Protein AF-A0A960MY11-F1 (afdb_monomer_lite)

Secondary structure (DSSP, 8-state):
-----PPPPPPPPPPPPP------------PPPPS--SHHHHHHHH----PPPPP----HHHHHHHHHHTTPPPPPPPPP--HHHHHHHHHHHH-GGGSTTSS--HHHHS-GGGTTS-SSSS---SSPEEPTTT--EE-TTEEEEEETTTEEEEEE--TTSS------------TTTTSTT--EESTT--EEE-TTSPEE-

Radius of gyration: 25.81 Å; chains: 1; bounding box: 57×69×58 Å

Sequence (201 aa):
MAARKSAPLSPAPPPRPWNGRTELPTAIAMTRLRPISCLTLLLCLAGGLSHPAHPAEAAPGEFRDQLKAIGVVPLDPKPEFPAAKIKLGQALFFDPVLGGNRDVSCATCHHPLTATADGRSRAVGTQAYVDAENRKRLPVGFTLVKVDDNEQALTGFNMSGAAHPFTPRNSPDIFNRGDSAWTTMFWDSRVHRTEDGRIAV

pLDDT: mean 71.4, std 19.65, range [35.94, 98.06]

Foldseek 3Di:
DDDDDDDDDDDDDDDDPDPPDDDDDPDDDDDDDDPPPDPVVVVVVVPPPPPPPPPPPPDPVVVVVVCVVVVNDDFDDDDDDPPVVVVVVVVQQQFLPPPPQRPDHQCCQQPVVCLGGNVDQFDQDPPFDQDPPPRDTHHPAWDFDDDPPPDTDTDGADDDPPGDPPPTHTGDHPPSCPTPVNFADDPVRQWGQDPVGDTHD

Structure (mmCIF, N/CA/C/O backbone):
data_AF-A0A960MY11-F1
#
_entry.id   AF-A0A960MY11-F1
#
loop_
_atom_site.group_PDB
_atom_site.id
_atom_site.type_symbol
_atom_site.label_atom_id
_atom_site.label_alt_id
_atom_site.label_comp_id
_atom_site.label_asym_id
_atom_site.label_entity_id
_atom_site.label_seq_id
_atom_site.pdbx_PDB_ins_code
_atom_site.Cartn_x
_atom_site.Cartn_y
_atom_site.Cartn_z
_atom_site.occupancy
_atom_site.B_iso_or_equiv
_atom_site.auth_seq_id
_atom_site.auth_comp_id
_atom_site.auth_asym_id
_atom_site.auth_atom_id
_atom_site.pdbx_PDB_model_num
ATOM 1 N N . MET A 1 1 ? 38.539 6.179 -27.002 1.00 38.91 1 MET A N 1
ATOM 2 C CA . MET A 1 1 ? 37.458 5.366 -26.398 1.00 38.91 1 MET A CA 1
ATOM 3 C C . MET A 1 1 ? 36.130 5.901 -26.908 1.00 38.91 1 MET A C 1
ATOM 5 O O . MET A 1 1 ? 35.800 7.038 -26.609 1.00 38.91 1 MET A O 1
ATOM 9 N N . ALA A 1 2 ? 35.427 5.148 -27.756 1.00 35.94 2 ALA A N 1
ATOM 10 C CA . ALA A 1 2 ? 34.143 5.569 -28.313 1.00 35.94 2 ALA A CA 1
ATOM 11 C C . ALA A 1 2 ? 33.004 5.141 -27.374 1.00 35.94 2 ALA A C 1
ATOM 13 O O . ALA A 1 2 ? 32.879 3.959 -27.053 1.00 35.94 2 ALA A O 1
ATOM 14 N N . ALA A 1 3 ? 32.194 6.100 -26.923 1.00 38.69 3 ALA A N 1
ATOM 15 C CA . ALA A 1 3 ? 31.017 5.846 -26.103 1.00 38.69 3 ALA A CA 1
ATOM 16 C C . ALA A 1 3 ? 29.967 5.075 -26.920 1.00 38.69 3 ALA A C 1
ATOM 18 O O . ALA A 1 3 ? 29.470 5.568 -27.935 1.00 38.69 3 ALA A O 1
ATOM 19 N N . ARG A 1 4 ? 29.625 3.856 -26.484 1.00 40.34 4 ARG A N 1
ATOM 20 C CA . ARG A 1 4 ? 28.493 3.105 -27.039 1.00 40.34 4 ARG A CA 1
ATOM 21 C C . ARG A 1 4 ? 27.205 3.826 -26.645 1.00 40.34 4 ARG A C 1
ATOM 23 O O . ARG A 1 4 ? 26.851 3.855 -25.473 1.00 40.34 4 ARG A O 1
ATOM 30 N N . LYS A 1 5 ? 26.512 4.407 -27.627 1.00 40.81 5 LYS A N 1
ATOM 31 C CA . LYS A 1 5 ? 25.137 4.892 -27.459 1.00 40.81 5 LYS A CA 1
ATOM 32 C C . LYS A 1 5 ? 24.235 3.681 -27.205 1.00 40.81 5 LYS A C 1
ATOM 34 O O . LYS A 1 5 ? 24.130 2.807 -28.062 1.00 40.81 5 LYS A O 1
ATOM 39 N N . SER A 1 6 ? 23.635 3.607 -26.022 1.00 47.12 6 SER A N 1
ATOM 40 C CA . SER A 1 6 ? 22.625 2.610 -25.670 1.00 47.12 6 SER A CA 1
ATOM 41 C C . SER A 1 6 ? 21.336 2.887 -26.450 1.00 47.12 6 SER A C 1
ATOM 43 O O . SER A 1 6 ? 20.847 4.015 -26.485 1.00 47.12 6 SER A O 1
ATOM 45 N N . ALA A 1 7 ? 20.811 1.860 -27.118 1.00 41.41 7 ALA A N 1
ATOM 46 C CA . ALA A 1 7 ? 19.538 1.932 -27.825 1.00 41.41 7 ALA A CA 1
ATOM 47 C C . ALA A 1 7 ? 18.365 2.062 -26.828 1.00 41.41 7 ALA A C 1
ATOM 49 O O . ALA A 1 7 ? 18.461 1.532 -25.716 1.00 41.41 7 ALA A O 1
ATOM 50 N N . PRO A 1 8 ? 17.262 2.740 -27.197 1.00 45.28 8 PRO A N 1
ATOM 51 C CA . PRO A 1 8 ? 16.087 2.842 -26.339 1.00 45.28 8 PRO A CA 1
ATOM 52 C C . PRO A 1 8 ? 15.445 1.463 -26.131 1.00 45.28 8 PRO A C 1
ATOM 54 O O . PRO A 1 8 ? 15.236 0.709 -27.081 1.00 45.28 8 PRO A O 1
ATOM 57 N N . LEU A 1 9 ? 15.149 1.141 -24.870 1.00 52.78 9 LEU A N 1
ATOM 58 C CA . LEU A 1 9 ? 14.508 -0.108 -24.462 1.00 52.78 9 LEU A CA 1
ATOM 59 C C . LEU A 1 9 ? 13.080 -0.188 -25.017 1.00 52.78 9 LEU A C 1
ATOM 61 O O . LEU A 1 9 ? 12.311 0.770 -24.928 1.00 52.78 9 LEU A O 1
ATOM 65 N N . SER A 1 10 ? 12.719 -1.347 -25.566 1.00 44.56 10 SER A N 1
ATOM 66 C CA . SER A 1 10 ? 11.342 -1.650 -25.960 1.00 44.56 10 SER A CA 1
ATOM 67 C C . SER A 1 10 ? 10.407 -1.630 -24.741 1.00 44.56 10 SER A C 1
ATOM 69 O O . SER A 1 10 ? 10.834 -1.997 -23.642 1.00 44.56 10 SER A O 1
ATOM 71 N N . PRO A 1 11 ? 9.133 -1.227 -24.909 1.00 44.06 11 PRO A N 1
ATOM 72 C CA . PRO A 1 11 ? 8.175 -1.207 -23.811 1.00 44.06 11 PRO A CA 1
ATOM 73 C C . PRO A 1 11 ? 7.971 -2.613 -23.237 1.00 44.06 11 PRO A C 1
ATOM 75 O O . PRO A 1 11 ? 7.947 -3.605 -23.970 1.00 44.06 11 PRO A O 1
ATOM 78 N N . ALA A 1 12 ? 7.829 -2.687 -21.914 1.00 46.06 12 ALA A N 1
ATOM 79 C CA . ALA A 1 12 ? 7.585 -3.940 -21.218 1.00 46.06 12 ALA A CA 1
ATOM 80 C C . ALA A 1 12 ? 6.262 -4.577 -21.692 1.00 46.06 12 ALA A C 1
ATOM 82 O O . ALA A 1 12 ? 5.280 -3.859 -21.910 1.00 46.06 12 ALA A O 1
ATOM 83 N N . PRO A 1 13 ? 6.206 -5.912 -21.844 1.00 46.81 13 PRO A N 1
ATOM 84 C CA . PRO A 1 13 ? 4.968 -6.594 -22.193 1.00 46.81 13 PRO A CA 1
ATOM 85 C C . PRO A 1 13 ? 3.919 -6.418 -21.081 1.00 46.81 13 PRO A C 1
ATOM 87 O O . PRO A 1 13 ? 4.285 -6.287 -19.907 1.00 46.81 13 PRO A O 1
ATOM 90 N N . PRO A 1 14 ? 2.616 -6.439 -21.419 1.00 51.81 14 PRO A N 1
ATOM 91 C CA . PRO A 1 14 ? 1.556 -6.282 -20.432 1.00 51.81 14 PRO A CA 1
ATOM 92 C C . PRO A 1 14 ? 1.593 -7.413 -19.388 1.00 51.81 14 PRO A C 1
ATOM 94 O O . PRO A 1 14 ? 1.987 -8.543 -19.707 1.00 51.81 14 PRO A O 1
ATOM 97 N N . PRO A 1 15 ? 1.172 -7.138 -18.139 1.00 51.72 15 PRO A N 1
ATOM 98 C CA . PRO A 1 15 ? 1.135 -8.146 -17.092 1.00 51.72 15 PRO A CA 1
ATOM 99 C C . PRO A 1 15 ? 0.189 -9.279 -17.490 1.00 51.72 15 PRO A C 1
ATOM 101 O O . PRO A 1 15 ? -0.924 -9.053 -17.970 1.00 51.72 15 PRO A O 1
ATOM 104 N N . ARG A 1 16 ? 0.633 -10.522 -17.284 1.00 54.88 16 ARG A N 1
ATOM 105 C CA . ARG A 1 16 ? -0.225 -11.682 -17.522 1.00 54.88 16 ARG A CA 1
ATOM 106 C C . ARG A 1 16 ? -1.365 -11.703 -16.497 1.00 54.88 16 ARG A C 1
ATOM 108 O O . ARG A 1 16 ? -1.094 -11.504 -15.312 1.00 54.88 16 ARG A O 1
ATOM 115 N N . PRO A 1 17 ? -2.610 -11.983 -16.917 1.00 41.00 17 PRO A N 1
ATOM 116 C CA . PRO A 1 17 ? -3.720 -12.147 -15.991 1.00 41.00 17 PRO A CA 1
ATOM 117 C C . PRO A 1 17 ? -3.438 -13.313 -15.036 1.00 41.00 17 PRO A C 1
ATOM 119 O O . PRO A 1 17 ? -3.005 -14.392 -15.448 1.00 41.00 17 PRO A O 1
ATOM 122 N N . TRP A 1 18 ? -3.658 -13.071 -13.746 1.00 46.69 18 TRP A N 1
ATOM 123 C CA . TRP A 1 18 ? -3.483 -14.065 -12.693 1.00 46.69 18 TRP A CA 1
ATOM 124 C C . TRP A 1 18 ? -4.517 -15.188 -12.861 1.00 46.69 18 TRP A C 1
ATOM 126 O O . TRP A 1 18 ? -5.717 -14.929 -12.858 1.00 46.69 18 TRP A O 1
ATOM 136 N N . ASN A 1 19 ? -4.056 -16.429 -13.046 1.00 53.66 19 ASN A N 1
ATOM 137 C CA . ASN A 1 19 ? -4.899 -17.589 -13.373 1.00 53.66 19 ASN A CA 1
ATOM 138 C C . ASN A 1 19 ? -5.073 -18.589 -12.210 1.00 53.66 19 ASN A C 1
ATOM 140 O O . ASN A 1 19 ? -5.526 -19.708 -12.437 1.00 53.66 19 ASN A O 1
ATOM 144 N N . GLY A 1 20 ? -4.705 -18.204 -10.982 1.00 42.09 20 GLY A N 1
ATOM 145 C CA . GLY A 1 20 ? -5.021 -18.949 -9.757 1.00 42.09 20 GLY A CA 1
ATOM 146 C C . GLY A 1 20 ? -4.395 -20.344 -9.599 1.00 42.09 20 GLY A C 1
ATOM 147 O O . GLY A 1 20 ? -4.764 -21.039 -8.659 1.00 42.09 20 GLY A O 1
ATOM 148 N N . ARG A 1 21 ? -3.467 -20.779 -10.465 1.00 45.81 21 ARG A N 1
ATOM 149 C CA . ARG A 1 21 ? -2.846 -22.115 -10.376 1.00 45.81 21 ARG A CA 1
ATOM 150 C C . ARG A 1 21 ? -1.389 -22.052 -9.923 1.00 45.81 21 ARG A C 1
ATOM 152 O O . ARG A 1 21 ? -0.539 -21.496 -10.614 1.00 45.81 21 ARG A O 1
ATOM 159 N N . THR A 1 22 ? -1.101 -22.663 -8.776 1.00 45.66 22 THR A N 1
ATOM 160 C CA . THR A 1 22 ? 0.253 -23.007 -8.320 1.00 45.66 22 THR A CA 1
ATOM 161 C C . THR A 1 22 ? 0.610 -24.401 -8.831 1.00 45.66 22 THR A C 1
ATOM 163 O O . THR A 1 22 ? 0.447 -25.391 -8.123 1.00 45.66 22 THR A O 1
ATOM 166 N N . GLU A 1 23 ? 1.061 -24.498 -10.078 1.00 43.66 23 GLU A N 1
ATOM 167 C CA . GLU A 1 23 ? 1.649 -25.739 -10.594 1.00 43.66 23 GLU A CA 1
ATOM 168 C C . GLU A 1 23 ? 3.071 -25.860 -10.011 1.00 43.66 23 GLU A C 1
ATOM 170 O O . GLU A 1 23 ? 3.984 -25.141 -10.424 1.00 43.66 23 GLU A O 1
ATOM 175 N N . LEU A 1 24 ? 3.262 -26.713 -9.001 1.00 43.38 24 LEU A N 1
ATOM 176 C CA . LEU A 1 24 ? 4.596 -27.091 -8.524 1.00 43.38 24 LEU A CA 1
ATOM 177 C C . LEU A 1 24 ? 5.189 -28.138 -9.485 1.00 43.38 24 LEU A C 1
ATOM 179 O O . LEU A 1 24 ? 4.489 -29.087 -9.840 1.00 43.38 24 LEU A O 1
ATOM 183 N N . PRO A 1 25 ? 6.461 -28.020 -9.908 1.00 42.56 25 PRO A N 1
ATOM 184 C CA . PRO A 1 25 ? 7.063 -28.981 -10.824 1.00 42.56 25 PRO A CA 1
ATOM 185 C C . PRO A 1 25 ? 7.285 -30.339 -10.139 1.00 42.56 25 PRO A C 1
ATOM 187 O O . PRO A 1 25 ? 8.172 -30.510 -9.304 1.00 42.56 25 PRO A O 1
ATOM 190 N N . THR A 1 26 ? 6.488 -31.332 -10.528 1.00 48.69 26 THR A N 1
ATOM 191 C CA . THR A 1 26 ? 6.690 -32.755 -10.230 1.00 48.69 26 THR A CA 1
ATOM 192 C C . THR A 1 26 ? 7.821 -33.320 -11.084 1.00 48.69 26 THR A C 1
ATOM 194 O O . THR A 1 26 ? 7.578 -33.716 -12.219 1.00 48.69 26 THR A O 1
ATOM 197 N N . ALA A 1 27 ? 9.045 -33.369 -10.555 1.00 42.62 27 ALA A N 1
ATOM 198 C CA . ALA A 1 27 ? 10.037 -34.404 -10.878 1.00 42.62 27 ALA A CA 1
ATOM 199 C C . ALA A 1 27 ? 11.320 -34.190 -10.058 1.00 42.62 27 ALA A C 1
ATOM 201 O O . ALA A 1 27 ? 12.177 -33.389 -10.423 1.00 42.62 27 ALA A O 1
ATOM 202 N N . ILE A 1 28 ? 11.483 -34.945 -8.970 1.00 48.12 28 ILE A N 1
ATOM 203 C CA . ILE A 1 28 ? 12.795 -35.156 -8.347 1.00 48.12 28 ILE A CA 1
ATOM 204 C C . ILE A 1 28 ? 13.325 -36.481 -8.896 1.00 48.12 28 ILE A C 1
ATOM 206 O O . ILE A 1 28 ? 12.736 -37.539 -8.676 1.00 48.12 28 ILE A O 1
ATOM 210 N N . ALA A 1 29 ? 14.413 -36.410 -9.662 1.00 40.59 29 ALA A N 1
ATOM 211 C CA . ALA A 1 29 ? 15.095 -37.567 -10.223 1.00 40.59 29 ALA A CA 1
ATOM 212 C C . ALA A 1 29 ? 15.732 -38.411 -9.105 1.00 40.59 29 ALA A C 1
ATOM 214 O O . ALA A 1 29 ? 16.516 -37.911 -8.300 1.00 40.59 29 ALA A O 1
ATOM 215 N N . MET A 1 30 ? 15.400 -39.703 -9.069 1.00 40.38 30 MET A N 1
ATOM 216 C CA . MET A 1 30 ? 15.934 -40.663 -8.104 1.00 40.38 30 MET A CA 1
ATOM 217 C C . MET A 1 30 ? 17.375 -41.044 -8.472 1.00 40.38 30 MET A C 1
ATOM 219 O O . MET A 1 30 ? 17.609 -41.838 -9.383 1.00 40.38 30 MET A O 1
ATOM 223 N N . THR A 1 31 ? 18.358 -40.497 -7.760 1.00 45.72 31 THR A N 1
ATOM 224 C CA . THR A 1 31 ? 19.752 -40.959 -7.805 1.00 45.72 31 THR A CA 1
ATOM 225 C C . THR A 1 31 ? 19.988 -42.080 -6.784 1.00 45.72 31 THR A C 1
ATOM 227 O O . THR A 1 31 ? 19.426 -42.100 -5.691 1.00 45.72 31 THR A O 1
ATOM 230 N N . ARG A 1 32 ? 20.783 -43.077 -7.191 1.00 51.91 32 ARG A N 1
ATOM 231 C CA . ARG A 1 32 ? 20.971 -44.374 -6.518 1.00 51.91 32 ARG A CA 1
ATOM 232 C C . ARG A 1 32 ? 21.547 -44.226 -5.098 1.00 51.91 32 ARG A C 1
ATOM 234 O O . ARG A 1 32 ? 22.655 -43.722 -4.928 1.00 51.91 32 ARG A O 1
ATOM 241 N N . LEU A 1 33 ? 20.817 -44.725 -4.099 1.00 51.03 33 LEU A N 1
ATOM 242 C CA . LEU A 1 33 ? 21.215 -44.755 -2.686 1.00 51.03 33 LEU A CA 1
ATOM 243 C C . LEU A 1 33 ? 22.301 -45.819 -2.425 1.00 51.03 33 LEU A C 1
ATOM 245 O O . LEU A 1 33 ? 22.174 -46.969 -2.845 1.00 51.03 33 LEU A O 1
ATOM 249 N N . ARG A 1 34 ? 23.369 -45.433 -1.714 1.00 51.88 34 ARG A N 1
ATOM 250 C CA . ARG A 1 34 ? 24.408 -46.334 -1.177 1.00 51.88 34 ARG A CA 1
ATOM 251 C C . ARG A 1 34 ? 23.911 -47.025 0.112 1.00 51.88 34 ARG A C 1
ATOM 253 O O . ARG A 1 34 ? 23.212 -46.380 0.894 1.00 51.88 34 ARG A O 1
ATOM 260 N N . PRO A 1 35 ? 24.291 -48.289 0.391 1.00 49.03 35 PRO A N 1
ATOM 261 C CA . PRO A 1 35 ? 23.745 -49.070 1.498 1.00 49.03 35 PRO A CA 1
ATOM 262 C C . PRO A 1 35 ? 24.495 -48.759 2.802 1.00 49.03 35 PRO A C 1
ATOM 264 O O . PRO A 1 35 ? 25.363 -49.509 3.227 1.00 49.03 35 PRO A O 1
ATOM 267 N N . ILE A 1 36 ? 24.197 -47.620 3.430 1.00 57.00 36 ILE A N 1
ATOM 268 C CA . ILE A 1 36 ? 24.671 -47.299 4.798 1.00 57.00 36 ILE A CA 1
ATOM 269 C C . ILE A 1 36 ? 23.472 -47.080 5.756 1.00 57.00 36 ILE A C 1
ATOM 271 O O . ILE A 1 36 ? 23.627 -46.811 6.940 1.00 57.00 36 ILE A O 1
ATOM 275 N N . SER A 1 37 ? 22.235 -47.273 5.286 1.00 56.25 37 SER A N 1
ATOM 276 C CA . SER A 1 37 ? 21.008 -46.842 5.976 1.00 56.25 37 SER A CA 1
ATOM 277 C C . SER A 1 37 ? 20.129 -48.003 6.469 1.00 56.25 37 SER A C 1
ATOM 279 O O . SER A 1 37 ? 18.958 -48.095 6.124 1.00 56.25 37 SER A O 1
ATOM 281 N N . CYS A 1 38 ? 20.669 -48.908 7.288 1.00 52.22 38 CYS A N 1
ATOM 282 C CA . CYS A 1 38 ? 19.814 -49.837 8.052 1.00 52.22 38 CYS A CA 1
ATOM 283 C C . CYS A 1 38 ? 20.006 -49.719 9.566 1.00 52.22 38 CYS A C 1
ATOM 285 O O . CYS A 1 38 ? 19.026 -49.809 10.301 1.00 52.22 38 CYS A O 1
ATOM 287 N N . LEU A 1 39 ? 21.218 -49.432 10.053 1.00 50.06 39 LEU A N 1
ATOM 288 C CA . LEU A 1 39 ? 21.455 -49.354 11.499 1.00 50.06 39 LEU A CA 1
ATOM 289 C C . LEU A 1 39 ? 20.923 -48.051 12.128 1.00 50.06 39 LEU A C 1
ATOM 291 O O . LEU A 1 39 ? 20.426 -48.069 13.249 1.00 50.06 39 LEU A O 1
ATOM 295 N N . THR A 1 40 ? 20.943 -46.934 11.393 1.00 57.31 40 THR A N 1
ATOM 296 C CA . THR A 1 40 ? 20.345 -45.664 11.848 1.00 57.31 40 THR A CA 1
ATOM 297 C C . THR A 1 40 ? 18.818 -45.691 11.820 1.00 57.31 40 THR A C 1
ATOM 299 O O . THR A 1 40 ? 18.182 -45.091 12.680 1.00 57.31 40 THR A O 1
ATOM 302 N N . LEU A 1 41 ? 18.222 -46.438 10.886 1.00 51.78 41 LEU A N 1
ATOM 303 C CA . LEU A 1 41 ? 16.768 -46.562 10.776 1.00 51.78 41 LEU A CA 1
ATOM 304 C C . LEU A 1 41 ? 16.181 -47.405 11.924 1.00 51.78 41 LEU A C 1
ATOM 306 O O . LEU A 1 41 ? 15.129 -47.069 12.456 1.00 51.78 41 LEU A O 1
ATOM 310 N N . LEU A 1 42 ? 16.893 -48.449 12.365 1.00 54.38 42 LEU A N 1
ATOM 311 C CA . LEU A 1 42 ? 16.499 -49.279 13.513 1.00 54.38 42 LEU A CA 1
ATOM 312 C C . LEU A 1 42 ? 16.584 -48.533 14.855 1.00 54.38 42 LEU A C 1
ATOM 314 O O . LEU A 1 42 ? 15.735 -48.745 15.719 1.00 54.38 42 LEU A O 1
ATOM 318 N N . LEU A 1 43 ? 17.542 -47.614 15.020 1.00 53.00 43 LEU A N 1
ATOM 319 C CA . LEU A 1 43 ? 17.644 -46.794 16.233 1.00 53.00 43 LEU A CA 1
ATOM 320 C C . LEU A 1 43 ? 16.505 -45.758 16.336 1.00 53.00 43 LEU A C 1
ATOM 322 O O . LEU A 1 43 ? 16.045 -45.461 17.436 1.00 53.00 43 LEU A O 1
ATOM 326 N N . CYS A 1 44 ? 15.986 -45.271 15.202 1.00 52.81 44 CYS A N 1
ATOM 327 C CA . CYS A 1 44 ? 14.809 -44.396 15.169 1.00 52.81 44 CYS A CA 1
ATOM 328 C C . CYS A 1 44 ? 13.492 -45.118 15.503 1.00 52.81 44 CYS A C 1
ATOM 330 O O . CYS A 1 44 ? 12.582 -44.471 16.012 1.00 52.81 44 CYS A O 1
ATOM 332 N N . LEU A 1 45 ? 13.369 -46.430 15.256 1.00 55.03 45 LEU A N 1
ATOM 333 C CA . LEU A 1 45 ? 12.154 -47.180 15.616 1.00 55.03 45 LEU A CA 1
ATOM 334 C C . LEU A 1 45 ? 12.094 -47.567 17.104 1.00 55.03 45 LEU A C 1
ATOM 336 O O . LEU A 1 45 ? 11.001 -47.726 17.638 1.00 55.03 45 LEU A O 1
ATOM 340 N N . ALA A 1 46 ? 13.240 -47.713 17.778 1.00 56.34 46 ALA A N 1
ATOM 341 C CA . ALA A 1 46 ? 13.292 -48.033 19.210 1.00 56.34 46 ALA A CA 1
ATOM 342 C C . ALA A 1 46 ? 13.301 -46.782 20.111 1.00 56.34 46 ALA A C 1
ATOM 344 O O . ALA A 1 46 ? 12.889 -46.843 21.268 1.00 56.34 46 ALA A O 1
ATOM 345 N N . GLY A 1 47 ? 13.746 -45.637 19.586 1.00 56.41 47 GLY A N 1
ATOM 346 C CA . GLY A 1 47 ? 13.726 -44.348 20.270 1.00 56.41 47 GLY A CA 1
ATOM 347 C C . GLY A 1 47 ? 12.474 -43.555 19.926 1.00 56.41 47 GLY A C 1
ATOM 348 O O . GLY A 1 47 ? 12.561 -42.564 19.204 1.00 56.41 47 GLY A O 1
ATOM 349 N N . GLY A 1 48 ? 11.320 -43.971 20.451 1.00 54.62 48 GLY A N 1
ATOM 350 C CA . GLY A 1 48 ? 10.114 -43.146 20.497 1.00 54.62 48 GLY A CA 1
ATOM 351 C C . GLY A 1 48 ? 10.337 -41.922 21.385 1.00 54.62 48 GLY A C 1
ATOM 352 O O . GLY A 1 48 ? 9.820 -41.844 22.493 1.00 54.62 48 GLY A O 1
ATOM 353 N N . LEU A 1 49 ? 11.144 -40.970 20.913 1.00 55.69 49 LEU A N 1
ATOM 354 C CA . LEU A 1 49 ? 11.152 -39.605 21.406 1.00 55.69 49 LEU A CA 1
ATOM 355 C C . LEU A 1 49 ? 9.792 -39.034 21.032 1.00 55.69 49 LEU A C 1
ATOM 357 O O . LEU A 1 49 ? 9.593 -38.535 19.924 1.00 55.69 49 LEU A O 1
ATOM 361 N N . SER A 1 50 ? 8.842 -39.177 21.952 1.00 58.09 50 SER A N 1
ATOM 362 C CA . SER A 1 50 ? 7.626 -38.387 21.989 1.00 58.09 50 SER A CA 1
ATOM 363 C C . SER A 1 50 ? 8.039 -36.940 21.745 1.00 58.09 50 SER A C 1
ATOM 365 O O . SER A 1 50 ? 8.618 -36.303 22.627 1.00 58.09 50 SER A O 1
ATOM 367 N N . HIS A 1 51 ? 7.792 -36.425 20.537 1.00 59.41 51 HIS A N 1
ATOM 368 C CA . HIS A 1 51 ? 7.721 -34.982 20.376 1.00 59.41 51 HIS A CA 1
ATOM 369 C C . HIS A 1 51 ? 6.739 -34.518 21.452 1.00 59.41 51 HIS A C 1
ATOM 371 O O . HIS A 1 51 ? 5.664 -35.126 21.549 1.00 59.41 51 HIS A O 1
ATOM 377 N N . PRO A 1 52 ? 7.090 -33.528 22.296 1.00 59.31 52 PRO A N 1
ATOM 378 C CA . PRO A 1 52 ? 6.087 -32.938 23.160 1.00 59.31 52 PRO A CA 1
ATOM 379 C C . PRO A 1 52 ? 4.933 -32.568 22.238 1.00 59.31 52 PRO A C 1
ATOM 381 O O . PRO A 1 52 ? 5.146 -31.887 21.231 1.00 59.31 52 PRO A O 1
ATOM 384 N N . ALA A 1 53 ? 3.753 -33.127 22.510 1.00 61.56 53 ALA A N 1
ATOM 385 C CA . ALA A 1 53 ? 2.563 -32.767 21.769 1.00 61.56 53 ALA A CA 1
ATOM 386 C C . ALA A 1 53 ? 2.532 -31.239 21.739 1.00 61.56 53 ALA A C 1
ATOM 388 O O . ALA A 1 53 ? 2.666 -30.612 22.796 1.00 61.56 53 ALA A O 1
ATOM 389 N N . HIS A 1 54 ? 2.441 -30.641 20.544 1.00 61.97 54 HIS A N 1
ATOM 390 C CA . HIS A 1 54 ? 2.135 -29.220 20.474 1.00 61.97 54 HIS A CA 1
ATOM 391 C C . HIS A 1 54 ? 0.921 -29.012 21.383 1.00 61.97 54 HIS A C 1
ATOM 393 O O . HIS A 1 54 ? -0.032 -29.795 21.261 1.00 61.97 54 HIS A O 1
ATOM 399 N N . PRO A 1 55 ? 0.979 -28.070 22.348 1.00 63.09 55 PRO A N 1
ATOM 400 C CA . PRO A 1 55 ? -0.164 -27.810 23.206 1.00 63.09 55 PRO A CA 1
ATOM 401 C C . PRO A 1 55 ? -1.368 -27.651 22.290 1.00 63.09 55 PRO A C 1
ATOM 403 O O . PRO A 1 55 ? -1.255 -26.975 21.264 1.00 63.09 55 PRO A O 1
ATOM 406 N N . ALA A 1 56 ? -2.446 -28.377 22.603 1.00 64.19 56 ALA A N 1
ATOM 407 C CA . ALA A 1 56 ? -3.653 -28.383 21.794 1.00 64.19 56 ALA A CA 1
ATOM 408 C C . ALA A 1 56 ? -3.968 -26.936 21.414 1.00 64.19 56 ALA A C 1
ATOM 410 O O . ALA A 1 56 ? -4.047 -26.080 22.297 1.00 64.19 56 ALA A O 1
ATOM 411 N N . GLU A 1 57 ? -4.022 -26.659 20.111 1.00 66.88 57 GLU A N 1
ATOM 412 C CA . GLU A 1 57 ? -4.282 -25.320 19.600 1.00 66.88 57 GLU A CA 1
ATOM 413 C C . GLU A 1 57 ? -5.557 -24.828 20.283 1.00 66.88 57 GLU A C 1
ATOM 415 O O . GLU A 1 57 ? -6.608 -25.465 20.157 1.00 66.88 57 GLU A O 1
ATOM 420 N N . ALA A 1 58 ? -5.426 -23.791 21.120 1.00 64.88 58 ALA A N 1
ATOM 421 C CA . ALA A 1 58 ? -6.522 -23.323 21.955 1.00 64.88 58 ALA A CA 1
ATOM 422 C C . ALA A 1 58 ? -7.742 -23.111 21.061 1.00 64.88 58 ALA A C 1
ATOM 424 O O . ALA A 1 58 ? -7.633 -22.510 19.986 1.00 64.88 58 ALA A O 1
ATOM 425 N N . ALA A 1 59 ? -8.901 -23.625 21.481 1.00 74.62 59 ALA A N 1
ATOM 426 C CA . ALA A 1 59 ? -10.110 -23.467 20.690 1.00 74.62 59 ALA A CA 1
ATOM 427 C C . ALA A 1 59 ? -10.291 -21.966 20.381 1.00 74.62 59 ALA A C 1
ATOM 429 O O . ALA A 1 59 ? -10.093 -21.144 21.281 1.00 74.62 59 ALA A O 1
ATOM 430 N N . PRO A 1 60 ? -10.685 -21.559 19.158 1.00 76.50 60 PRO A N 1
ATOM 431 C CA . PRO A 1 60 ? -10.727 -20.144 18.770 1.00 76.50 60 PRO A CA 1
ATOM 432 C C . PRO A 1 60 ? -11.558 -19.219 19.682 1.00 76.50 60 PRO A C 1
ATOM 434 O O . PRO A 1 60 ? -11.495 -17.999 19.523 1.00 76.50 60 PRO A O 1
ATOM 437 N N . GLY A 1 61 ? -12.387 -19.770 20.577 1.00 80.81 61 GLY A N 1
ATOM 438 C CA . GLY A 1 61 ? -13.076 -19.038 21.644 1.00 80.81 61 GLY A CA 1
ATOM 439 C C . GLY A 1 61 ? -12.186 -18.747 22.856 1.00 80.81 61 GLY A C 1
ATOM 440 O O . GLY A 1 61 ? -12.111 -17.600 23.280 1.00 80.81 61 GLY A O 1
ATOM 441 N N . GLU A 1 62 ? -11.435 -19.736 23.341 1.00 85.31 62 GLU A N 1
ATOM 442 C CA . GLU A 1 62 ? -10.551 -19.602 24.505 1.00 85.31 62 GLU A CA 1
ATOM 443 C C . GLU A 1 62 ? -9.472 -18.536 24.274 1.00 85.31 62 GLU A C 1
ATOM 445 O O . GLU A 1 62 ? -9.272 -17.656 25.110 1.00 85.31 62 GLU A O 1
ATOM 450 N N . PHE A 1 63 ? -8.850 -18.531 23.090 1.00 86.19 63 PHE A N 1
ATOM 451 C CA . PHE A 1 63 ? -7.880 -17.496 22.724 1.00 86.19 63 PHE A CA 1
ATOM 452 C C . PHE A 1 63 ? -8.509 -16.095 22.678 1.00 86.19 63 PHE A C 1
ATOM 454 O O . PHE A 1 63 ? -7.912 -15.120 23.131 1.00 86.19 63 PHE A O 1
ATOM 461 N N . ARG A 1 64 ? -9.746 -15.970 22.177 1.00 84.81 64 ARG A N 1
ATOM 462 C CA . ARG A 1 64 ? -10.463 -14.683 22.163 1.00 84.81 64 ARG A CA 1
ATOM 463 C C . ARG A 1 64 ? -10.779 -14.192 23.569 1.00 84.81 64 ARG A C 1
ATOM 465 O O . ARG A 1 64 ? -10.712 -12.990 23.807 1.00 84.81 64 ARG A O 1
ATOM 472 N N . ASP A 1 65 ? -11.119 -15.090 24.482 1.00 89.50 65 ASP A N 1
ATOM 473 C CA . ASP A 1 65 ? -11.421 -14.722 25.862 1.00 89.50 65 ASP A CA 1
ATOM 474 C C . ASP A 1 65 ? -10.152 -14.320 26.623 1.00 89.50 65 ASP A C 1
ATOM 476 O O . ASP A 1 65 ? -10.174 -13.333 27.357 1.00 89.50 65 ASP A O 1
ATOM 480 N N . GLN A 1 66 ? -9.018 -14.973 26.350 1.00 90.88 66 GLN A N 1
ATOM 481 C CA . GLN A 1 66 ? -7.705 -14.538 26.838 1.00 90.88 66 GLN A CA 1
ATOM 482 C C . GLN A 1 66 ? -7.328 -13.143 26.315 1.00 90.88 66 GLN A C 1
ATOM 484 O O . GLN A 1 66 ? -6.913 -12.294 27.102 1.00 90.88 66 GLN A O 1
ATOM 489 N N . LEU A 1 67 ? -7.524 -12.869 25.018 1.00 91.56 67 LEU A N 1
ATOM 490 C CA . LEU A 1 67 ? -7.285 -11.543 24.431 1.00 91.56 67 LEU A CA 1
ATOM 491 C C . LEU A 1 67 ? -8.156 -10.460 25.087 1.00 91.56 67 LEU A C 1
ATOM 493 O O . LEU A 1 67 ? -7.657 -9.392 25.439 1.00 91.56 67 LEU A O 1
ATOM 497 N N . LYS A 1 68 ? -9.443 -10.743 25.318 1.00 90.50 68 LYS A N 1
ATOM 498 C CA . LYS A 1 68 ? -10.334 -9.818 26.036 1.00 90.50 68 LYS A CA 1
ATOM 499 C C . LYS A 1 68 ? -9.884 -9.591 27.478 1.00 90.50 68 LYS A C 1
ATOM 501 O O . LYS A 1 68 ? -9.947 -8.460 27.949 1.00 90.50 68 LYS A O 1
ATOM 506 N N . ALA A 1 69 ? -9.424 -10.635 28.172 1.00 93.94 69 ALA A N 1
ATOM 507 C CA . ALA A 1 69 ? -8.964 -10.534 29.556 1.00 93.94 69 ALA A CA 1
ATOM 508 C C . ALA A 1 69 ? -7.744 -9.607 29.708 1.00 93.94 69 ALA A C 1
ATOM 510 O O . ALA A 1 69 ? -7.628 -8.923 30.722 1.00 93.94 69 ALA A O 1
ATOM 511 N N . ILE A 1 70 ? -6.877 -9.530 28.691 1.00 94.75 70 ILE A N 1
ATOM 512 C CA . ILE A 1 70 ? -5.752 -8.578 28.643 1.00 94.75 70 ILE A CA 1
ATOM 513 C C . ILE A 1 70 ? -6.121 -7.222 28.010 1.00 94.75 70 ILE A C 1
ATOM 515 O O . ILE A 1 70 ? -5.242 -6.407 27.745 1.00 94.75 70 ILE A O 1
ATOM 519 N N . GLY A 1 71 ? -7.409 -6.968 27.759 1.00 92.44 71 GLY A N 1
ATOM 520 C CA . GLY A 1 71 ? -7.903 -5.691 27.239 1.00 92.44 71 GLY A CA 1
ATOM 521 C C . GLY A 1 71 ? -7.666 -5.464 25.744 1.00 92.44 71 GLY A C 1
ATOM 522 O O . GLY A 1 71 ? -7.793 -4.333 25.281 1.00 92.44 71 GLY A O 1
ATOM 523 N N . VAL A 1 72 ? -7.336 -6.505 24.970 1.00 91.25 72 VAL A N 1
ATOM 524 C CA . VAL A 1 72 ? -7.248 -6.385 23.509 1.00 91.25 72 VAL A CA 1
ATOM 525 C C . VAL A 1 72 ? -8.656 -6.235 22.946 1.00 91.25 72 VAL A C 1
ATOM 527 O O . VAL A 1 72 ? -9.493 -7.135 23.045 1.00 91.25 72 VAL A O 1
ATOM 530 N N . VAL A 1 73 ? -8.901 -5.084 22.331 1.00 86.81 73 VAL A N 1
ATOM 531 C CA . VAL A 1 73 ? -10.144 -4.771 21.626 1.00 86.81 73 VAL A CA 1
ATOM 532 C C . VAL A 1 73 ? -9.957 -4.942 20.115 1.00 86.81 73 VAL A C 1
ATOM 534 O O . VAL A 1 73 ? -8.831 -4.834 19.620 1.00 86.81 73 VAL A O 1
ATOM 537 N N . PRO A 1 74 ? -11.030 -5.231 19.357 1.00 85.50 74 PRO A N 1
ATOM 538 C CA . PRO A 1 74 ? -10.979 -5.167 17.903 1.00 85.50 74 PRO A CA 1
ATOM 539 C C . PRO A 1 74 ? -10.555 -3.776 17.426 1.00 85.50 74 PRO A C 1
ATOM 541 O O . PRO A 1 74 ? -10.858 -2.779 18.077 1.00 85.50 74 PRO A O 1
ATOM 544 N N . LEU A 1 75 ? -9.901 -3.733 16.266 1.00 86.69 75 LEU A N 1
ATOM 545 C CA . LEU A 1 75 ? -9.656 -2.484 15.547 1.00 86.69 75 LEU A CA 1
ATOM 546 C C . LEU A 1 75 ? -10.976 -1.794 15.200 1.00 86.69 75 LEU A C 1
ATOM 548 O O . LEU A 1 75 ? -12.026 -2.445 15.103 1.00 86.69 75 LEU A O 1
ATOM 552 N N . ASP A 1 76 ? -10.890 -0.494 14.945 1.00 85.81 76 ASP A N 1
ATOM 553 C CA . ASP A 1 76 ? -12.022 0.289 14.484 1.00 85.81 76 ASP A CA 1
ATOM 554 C C . ASP A 1 76 ? -12.658 -0.343 13.239 1.00 85.81 76 ASP A C 1
ATOM 556 O O . ASP A 1 76 ? -11.964 -0.886 12.363 1.00 85.81 76 ASP A O 1
ATOM 560 N N . PRO A 1 77 ? -13.994 -0.268 13.114 1.00 84.56 77 PRO A N 1
ATOM 561 C CA . PRO A 1 77 ? -14.660 -0.751 11.923 1.00 84.56 77 PRO A CA 1
ATOM 562 C C . PRO A 1 77 ? -14.129 -0.002 10.701 1.00 84.56 77 PRO A C 1
ATOM 564 O O . PRO A 1 77 ? -13.966 1.220 10.703 1.00 84.56 77 PRO A O 1
ATOM 567 N N . LYS A 1 78 ? -13.886 -0.750 9.620 1.00 82.94 78 LYS A N 1
ATOM 568 C CA . LYS A 1 78 ? -13.444 -0.164 8.356 1.00 82.94 78 LYS A CA 1
ATOM 569 C C . LYS A 1 78 ? -14.449 0.916 7.922 1.00 82.94 78 LYS A C 1
ATOM 571 O O . LYS A 1 78 ? -15.631 0.590 7.796 1.00 82.94 78 LYS A O 1
ATOM 576 N N . PRO A 1 79 ? -14.004 2.143 7.601 1.00 82.81 79 PRO A N 1
ATOM 577 C CA . PRO A 1 79 ? -14.899 3.168 7.086 1.00 82.81 79 PRO A CA 1
ATOM 578 C C . PRO A 1 79 ? -15.584 2.700 5.798 1.00 82.81 79 PRO A C 1
ATOM 580 O O . PRO A 1 79 ? -14.973 2.064 4.927 1.00 82.81 79 PRO A O 1
ATOM 583 N N . GLU A 1 80 ? -16.869 3.018 5.679 1.00 90.62 80 GLU A N 1
ATOM 584 C CA . GLU A 1 80 ? -17.651 2.701 4.492 1.00 90.62 80 GLU A CA 1
ATOM 585 C C . GLU A 1 80 ? -17.408 3.737 3.393 1.00 90.62 80 GLU A C 1
ATOM 587 O O . GLU A 1 80 ? -17.430 4.948 3.612 1.00 90.62 80 GLU A O 1
ATOM 592 N N . PHE A 1 81 ? -17.188 3.249 2.174 1.00 92.69 81 PHE A N 1
ATOM 593 C CA . PHE A 1 81 ? -17.029 4.083 0.991 1.00 92.69 81 PHE A CA 1
ATOM 594 C C . PHE A 1 81 ? -17.932 3.566 -0.129 1.00 92.69 81 PHE A C 1
ATOM 596 O O . PHE A 1 81 ? -18.114 2.351 -0.247 1.00 92.69 81 PHE A O 1
ATOM 603 N N . PRO A 1 82 ? -18.439 4.449 -1.011 1.00 97.56 82 PRO A N 1
ATOM 604 C CA . PRO A 1 82 ? -19.173 4.018 -2.193 1.00 97.56 82 PRO A CA 1
ATOM 605 C C . PRO A 1 82 ? -18.357 3.016 -3.016 1.00 97.56 82 PRO A C 1
ATOM 607 O O . PRO A 1 82 ? -17.163 3.227 -3.247 1.00 97.56 82 PRO A O 1
ATOM 610 N N . ALA A 1 83 ? -19.001 1.964 -3.526 1.00 97.25 83 ALA A N 1
ATOM 611 C CA . ALA A 1 83 ? -18.328 0.915 -4.301 1.00 97.25 83 ALA A CA 1
ATOM 612 C C . ALA A 1 83 ? -17.527 1.476 -5.492 1.00 97.25 83 ALA A C 1
ATOM 614 O O . ALA A 1 83 ? -16.421 1.019 -5.778 1.00 97.25 83 ALA A O 1
ATOM 615 N N . ALA A 1 84 ? -18.043 2.526 -6.141 1.00 98.06 84 ALA A N 1
ATOM 616 C CA . ALA A 1 84 ? -17.344 3.230 -7.214 1.00 98.06 84 ALA A CA 1
ATOM 617 C C . ALA A 1 84 ? -16.011 3.851 -6.750 1.00 98.06 84 ALA A C 1
ATOM 619 O O . ALA A 1 84 ? -15.009 3.749 -7.456 1.00 98.06 84 ALA A O 1
ATOM 620 N N . LYS A 1 85 ? -15.970 4.434 -5.543 1.00 96.81 85 LYS A N 1
ATOM 621 C CA . LYS A 1 85 ? -14.755 5.021 -4.958 1.00 96.81 85 LYS A CA 1
ATOM 622 C C . LYS A 1 85 ? -13.721 3.944 -4.634 1.00 96.81 85 LYS A C 1
ATOM 624 O O . LYS A 1 85 ? -12.544 4.134 -4.921 1.00 96.81 85 LYS A O 1
ATOM 629 N N . ILE A 1 86 ? -14.165 2.804 -4.101 1.00 96.06 86 ILE A N 1
ATOM 630 C CA . ILE A 1 86 ? -13.295 1.649 -3.826 1.00 96.06 86 ILE A CA 1
ATOM 631 C C . ILE A 1 86 ? -12.675 1.134 -5.129 1.00 96.06 86 ILE A C 1
ATOM 633 O O . ILE A 1 86 ? -11.460 0.972 -5.209 1.00 96.06 86 ILE A O 1
ATOM 637 N N . LYS A 1 87 ? -13.493 0.941 -6.172 1.00 97.75 87 LYS A N 1
ATOM 638 C CA . LYS A 1 87 ? -13.034 0.456 -7.481 1.00 97.75 87 LYS A CA 1
ATOM 639 C C . LYS A 1 87 ? -12.032 1.411 -8.134 1.00 97.75 87 LYS A C 1
ATOM 641 O O . LYS A 1 87 ? -11.022 0.957 -8.664 1.00 97.75 87 LYS A O 1
ATOM 646 N N . LEU A 1 88 ? -12.288 2.720 -8.069 1.00 97.69 88 LEU A N 1
ATOM 647 C CA . LEU A 1 88 ? -11.358 3.735 -8.563 1.00 97.69 88 LEU A CA 1
ATOM 648 C C . LEU A 1 88 ? -10.038 3.716 -7.781 1.00 97.69 88 LEU A C 1
ATOM 650 O O . LEU A 1 88 ? -8.974 3.683 -8.389 1.00 97.69 88 LEU A O 1
ATOM 654 N N . GLY A 1 89 ? -10.101 3.695 -6.447 1.00 95.75 89 GLY A N 1
ATOM 655 C CA . GLY A 1 89 ? -8.909 3.644 -5.598 1.00 95.75 89 GLY A CA 1
ATOM 656 C C . GLY A 1 89 ? -8.060 2.403 -5.868 1.00 95.75 89 GLY A C 1
ATOM 657 O O . GLY A 1 89 ? -6.846 2.512 -6.004 1.00 95.75 89 GLY A O 1
ATOM 658 N N . GLN A 1 90 ? -8.698 1.242 -6.036 1.00 95.69 90 GLN A N 1
ATOM 659 C CA . GLN A 1 90 ? -8.009 0.016 -6.426 1.00 95.69 90 GLN A CA 1
ATOM 660 C C . GLN A 1 90 ? -7.335 0.167 -7.792 1.00 95.69 90 GLN A C 1
ATOM 662 O O . GLN A 1 90 ? -6.165 -0.168 -7.910 1.00 95.69 90 GLN A O 1
ATOM 667 N N . ALA A 1 91 ? -8.021 0.696 -8.810 1.00 97.50 91 ALA A N 1
ATOM 668 C CA . ALA A 1 91 ? -7.408 0.904 -10.123 1.00 97.50 91 ALA A CA 1
ATOM 669 C C . ALA A 1 91 ? -6.158 1.797 -10.028 1.00 97.50 91 ALA A C 1
ATOM 671 O O . ALA A 1 91 ? -5.090 1.404 -10.489 1.00 97.50 91 ALA A O 1
ATOM 672 N N . LEU A 1 92 ? -6.264 2.938 -9.339 1.00 97.19 92 LEU A N 1
ATOM 673 C CA . LEU A 1 92 ? -5.152 3.875 -9.149 1.00 97.19 92 LEU A CA 1
ATOM 674 C C . LEU A 1 92 ? -3.989 3.280 -8.343 1.00 97.19 92 LEU A C 1
ATOM 676 O O . LEU A 1 92 ? -2.837 3.598 -8.609 1.00 97.19 92 LEU A O 1
ATOM 680 N N . PHE A 1 93 ? -4.264 2.397 -7.380 1.00 96.00 93 PHE A N 1
ATOM 681 C CA . PHE A 1 93 ? -3.230 1.764 -6.558 1.00 96.00 93 PHE A CA 1
ATOM 682 C C . PHE A 1 93 ? -2.260 0.903 -7.382 1.00 96.00 93 PHE A C 1
ATOM 684 O O . PHE A 1 93 ? -1.071 0.814 -7.063 1.00 96.00 93 PHE A O 1
ATOM 691 N N . PHE A 1 94 ? -2.763 0.274 -8.446 1.00 96.06 94 PHE A N 1
ATOM 692 C CA . PHE A 1 94 ? -1.973 -0.580 -9.334 1.00 96.06 94 PHE A CA 1
ATOM 693 C C . PHE A 1 94 ? -1.480 0.145 -10.593 1.00 96.06 94 PHE A C 1
ATOM 695 O O . PHE A 1 94 ? -0.595 -0.378 -11.270 1.00 96.06 94 PHE A O 1
ATOM 702 N N . ASP A 1 95 ? -1.992 1.340 -10.885 1.00 96.69 95 ASP A N 1
ATOM 703 C CA . ASP A 1 95 ? -1.656 2.103 -12.085 1.00 96.69 95 ASP A CA 1
ATOM 704 C C . ASP A 1 95 ? -0.430 3.013 -11.858 1.00 96.69 95 ASP A C 1
ATOM 706 O O . ASP A 1 95 ? -0.417 3.824 -10.925 1.00 96.69 95 ASP A O 1
ATOM 710 N N . PRO A 1 96 ? 0.626 2.919 -12.687 1.00 94.75 96 PRO A N 1
ATOM 711 C CA . PRO A 1 96 ? 1.785 3.790 -12.565 1.00 94.75 96 PRO A CA 1
ATOM 712 C C . PRO A 1 96 ? 1.537 5.227 -13.046 1.00 94.75 96 PRO A C 1
ATOM 714 O O . PRO A 1 96 ? 2.429 6.059 -12.904 1.00 94.75 96 PRO A O 1
ATOM 717 N N . VAL A 1 97 ? 0.363 5.560 -13.597 1.00 95.19 97 VAL A N 1
ATOM 718 C CA . VAL A 1 97 ? 0.040 6.899 -14.128 1.00 95.19 97 VAL A CA 1
ATOM 719 C C . VAL A 1 97 ? 0.262 8.031 -13.118 1.00 95.19 97 VAL A C 1
ATOM 721 O O . VAL A 1 97 ? 0.593 9.147 -13.520 1.00 95.19 97 VAL A O 1
ATOM 724 N N . LEU A 1 98 ? 0.111 7.742 -11.820 1.00 89.50 98 LEU A N 1
ATOM 725 C CA . LEU A 1 98 ? 0.341 8.693 -10.728 1.00 89.50 98 LEU A CA 1
ATOM 726 C C . LEU A 1 98 ? 1.824 8.826 -10.338 1.00 89.50 98 LEU A C 1
ATOM 728 O O . LEU A 1 98 ? 2.194 9.769 -9.640 1.00 89.50 98 LEU A O 1
ATOM 732 N N . GLY A 1 99 ? 2.682 7.901 -10.769 1.00 85.56 99 GLY A N 1
ATOM 733 C CA . GLY A 1 99 ? 4.125 7.981 -10.577 1.00 85.56 99 GLY A CA 1
ATOM 734 C C . GLY A 1 99 ? 4.739 8.996 -11.539 1.00 85.56 99 GLY A C 1
ATOM 735 O O . GLY A 1 99 ? 4.441 8.982 -12.730 1.00 85.56 99 GLY A O 1
ATOM 736 N N . GLY A 1 100 ? 5.642 9.857 -11.058 1.00 85.06 100 GLY A N 1
ATOM 737 C CA . GLY A 1 100 ? 6.217 10.938 -11.878 1.00 85.06 100 GLY A CA 1
ATOM 738 C C . GLY A 1 100 ? 6.841 10.459 -13.198 1.00 85.06 100 GLY A C 1
ATOM 739 O O . GLY A 1 100 ? 6.592 11.043 -14.249 1.00 85.06 100 GLY A O 1
ATOM 740 N N . ASN A 1 101 ? 7.580 9.345 -13.159 1.00 85.00 101 ASN A N 1
ATOM 741 C CA . ASN A 1 101 ? 8.180 8.712 -14.342 1.00 85.00 101 ASN A CA 1
ATOM 742 C C . ASN A 1 101 ? 7.273 7.666 -15.014 1.00 85.00 101 ASN A C 1
ATOM 744 O O . ASN A 1 101 ? 7.677 7.045 -15.994 1.00 85.00 101 ASN A O 1
ATOM 748 N N . ARG A 1 102 ? 6.058 7.463 -14.493 1.00 89.06 102 ARG A N 1
ATOM 749 C CA . ARG A 1 102 ? 5.069 6.481 -14.962 1.00 89.06 102 ARG A CA 1
ATOM 750 C C . ARG A 1 102 ? 5.578 5.037 -15.047 1.00 89.06 102 ARG A C 1
ATOM 752 O O . ARG A 1 102 ? 5.112 4.258 -15.871 1.00 89.06 102 ARG A O 1
ATOM 759 N N . ASP A 1 103 ? 6.515 4.675 -14.175 1.00 85.38 103 ASP A N 1
ATOM 760 C CA . ASP A 1 103 ? 7.145 3.351 -14.115 1.00 85.38 103 ASP A CA 1
ATOM 761 C C . ASP A 1 103 ? 6.931 2.629 -12.768 1.00 85.38 103 ASP A C 1
ATOM 763 O O . ASP A 1 103 ? 7.335 1.477 -12.609 1.00 85.38 103 ASP A O 1
ATOM 767 N N . VAL A 1 104 ? 6.303 3.301 -11.796 1.00 88.38 104 VAL A N 1
ATOM 768 C CA . VAL A 1 104 ? 5.947 2.756 -10.477 1.00 88.38 104 VAL A CA 1
ATOM 769 C C . VAL A 1 104 ? 4.527 3.135 -10.093 1.00 88.38 104 VAL A C 1
ATOM 771 O O . VAL A 1 104 ? 4.101 4.269 -10.301 1.00 88.38 104 VAL A O 1
ATOM 774 N N . SER A 1 105 ? 3.828 2.191 -9.475 1.00 93.38 105 SER A N 1
ATOM 775 C CA . SER A 1 105 ? 2.541 2.383 -8.798 1.00 93.38 105 SER A CA 1
ATOM 776 C C . SER A 1 105 ? 2.688 2.164 -7.290 1.00 93.38 105 SER A C 1
ATOM 778 O O . SER A 1 105 ? 3.722 1.674 -6.826 1.00 93.38 105 SER A O 1
ATOM 780 N N . CYS A 1 106 ? 1.651 2.461 -6.505 1.00 93.06 106 CYS A N 1
ATOM 781 C CA . CYS A 1 106 ? 1.647 2.173 -5.066 1.00 93.06 106 CYS A CA 1
ATOM 782 C C . CYS A 1 106 ? 1.918 0.683 -4.790 1.00 93.06 106 CYS A C 1
ATOM 784 O O . CYS A 1 106 ? 2.753 0.342 -3.951 1.00 93.06 106 CYS A O 1
ATOM 786 N N . ALA A 1 107 ? 1.295 -0.204 -5.573 1.00 93.56 107 ALA A N 1
ATOM 787 C CA . ALA A 1 107 ? 1.464 -1.654 -5.485 1.00 93.56 107 ALA A CA 1
ATOM 788 C C . ALA A 1 107 ? 2.893 -2.150 -5.759 1.00 93.56 107 ALA A C 1
ATOM 790 O O . ALA A 1 107 ? 3.213 -3.288 -5.424 1.00 93.56 107 ALA A O 1
ATOM 791 N N . THR A 1 108 ? 3.754 -1.316 -6.353 1.00 90.06 108 THR A N 1
ATOM 792 C CA . THR A 1 108 ? 5.157 -1.678 -6.613 1.00 90.06 108 THR A CA 1
ATOM 793 C C . THR A 1 108 ? 5.937 -1.886 -5.318 1.00 90.06 108 THR A C 1
ATOM 795 O O . THR A 1 108 ? 6.775 -2.780 -5.267 1.00 90.06 108 THR A O 1
ATOM 798 N N . CYS A 1 109 ? 5.642 -1.087 -4.287 1.00 89.69 109 CYS A N 1
ATOM 799 C CA . CYS A 1 109 ? 6.284 -1.175 -2.974 1.00 89.69 109 CYS A CA 1
ATOM 800 C C . CYS A 1 109 ? 5.311 -1.577 -1.854 1.00 89.69 109 CYS A C 1
ATOM 802 O O . CYS A 1 109 ? 5.748 -1.817 -0.739 1.00 89.69 109 CYS A O 1
ATOM 804 N N . HIS A 1 110 ? 4.004 -1.634 -2.121 1.00 92.81 110 HIS A N 1
ATOM 805 C CA . HIS A 1 110 ? 2.981 -2.028 -1.149 1.00 92.81 110 HIS A CA 1
ATOM 806 C C . HIS A 1 110 ? 2.162 -3.208 -1.673 1.00 92.81 110 HIS A C 1
ATOM 808 O O . HIS A 1 110 ? 0.949 -3.121 -1.877 1.00 92.81 110 HIS A O 1
ATOM 814 N N . HIS A 1 111 ? 2.834 -4.324 -1.953 1.00 91.31 111 HIS A N 1
ATOM 815 C CA . HIS A 1 111 ? 2.205 -5.448 -2.636 1.00 91.31 111 HIS A CA 1
ATOM 816 C C . HIS A 1 111 ? 1.364 -6.311 -1.668 1.00 91.31 111 HIS A C 1
ATOM 818 O O . HIS A 1 111 ? 1.839 -6.663 -0.588 1.00 91.31 111 HIS A O 1
ATOM 824 N N . PRO A 1 112 ? 0.132 -6.731 -2.021 1.00 91.19 112 PRO A N 1
ATOM 825 C CA . PRO A 1 112 ? -0.721 -7.507 -1.111 1.00 91.19 112 PRO A CA 1
ATOM 826 C C . PRO A 1 112 ? -0.101 -8.822 -0.611 1.00 91.19 112 PRO A C 1
ATOM 828 O O . PRO A 1 112 ? -0.325 -9.213 0.529 1.00 91.19 112 PRO A O 1
ATOM 831 N N . LEU A 1 113 ? 0.716 -9.485 -1.439 1.00 91.50 113 LEU A N 1
ATOM 832 C CA . LEU A 1 113 ? 1.390 -10.745 -1.073 1.00 91.50 113 LEU A CA 1
ATOM 833 C C . LEU A 1 113 ? 2.513 -10.582 -0.037 1.00 91.50 113 LEU A C 1
ATOM 835 O O . LEU A 1 113 ? 2.974 -11.572 0.518 1.00 91.50 113 LEU A O 1
ATOM 839 N N . THR A 1 114 ? 2.951 -9.355 0.228 1.00 91.94 114 THR A N 1
ATOM 840 C CA . THR A 1 114 ? 3.992 -9.023 1.212 1.00 91.94 114 THR A CA 1
ATOM 841 C C . THR A 1 114 ? 3.399 -8.212 2.360 1.00 91.94 114 THR A C 1
ATOM 843 O O . THR A 1 114 ? 4.027 -7.286 2.866 1.00 91.94 114 THR A O 1
ATOM 846 N N . ALA A 1 115 ? 2.150 -8.524 2.733 1.00 93.31 115 ALA A N 1
ATOM 847 C CA . ALA A 1 115 ? 1.371 -7.793 3.733 1.00 93.31 115 ALA A CA 1
ATOM 848 C C . ALA A 1 115 ? 1.299 -6.282 3.449 1.00 93.31 115 ALA A C 1
ATOM 850 O O . ALA A 1 115 ? 1.236 -5.470 4.363 1.00 93.31 115 ALA A O 1
ATOM 851 N N . THR A 1 116 ? 1.320 -5.892 2.169 1.00 93.81 116 THR A N 1
ATOM 852 C CA . THR A 1 116 ? 1.378 -4.499 1.696 1.00 93.81 116 THR A CA 1
ATOM 853 C C . THR A 1 116 ? 2.633 -3.711 2.071 1.00 93.81 116 THR A C 1
ATOM 855 O O . THR A 1 116 ? 2.628 -2.486 1.992 1.00 93.81 116 THR A O 1
ATOM 858 N N . ALA A 1 117 ? 3.722 -4.392 2.418 1.00 91.81 117 ALA A N 1
ATOM 859 C CA . ALA A 1 117 ? 5.075 -3.836 2.441 1.00 91.81 117 ALA A CA 1
ATOM 860 C C . ALA A 1 117 ? 5.830 -4.183 1.137 1.00 91.81 117 ALA A C 1
ATOM 862 O O . ALA A 1 117 ? 5.291 -4.876 0.270 1.00 91.81 117 ALA A O 1
ATOM 863 N N . ASP A 1 118 ? 7.089 -3.753 0.990 1.00 88.38 118 ASP A N 1
ATOM 864 C CA . ASP A 1 118 ? 7.911 -4.039 -0.213 1.00 88.38 118 ASP A CA 1
ATOM 865 C C . ASP A 1 118 ? 8.557 -5.438 -0.154 1.00 88.38 118 ASP A C 1
ATOM 867 O O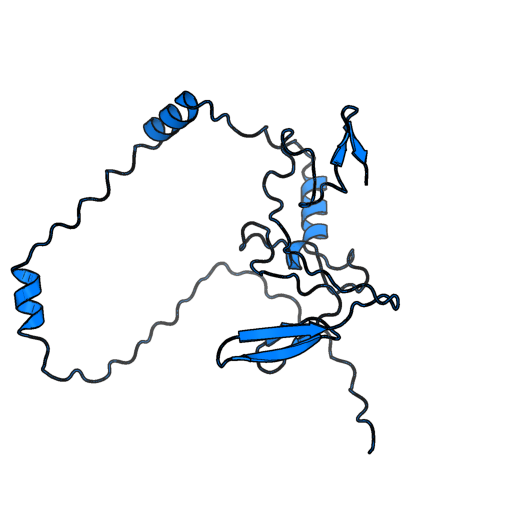 . ASP A 1 118 ? 9.040 -5.972 -1.148 1.00 88.38 118 ASP A O 1
ATOM 871 N N . GLY A 1 119 ? 8.588 -6.070 1.027 1.00 86.00 119 GLY A N 1
ATOM 872 C CA . GLY A 1 119 ? 9.299 -7.342 1.221 1.00 86.00 119 GLY A CA 1
ATOM 873 C C . GLY A 1 119 ? 10.817 -7.220 1.024 1.00 86.00 119 GLY A C 1
ATOM 874 O O . GLY A 1 119 ? 11.507 -8.218 0.824 1.00 86.00 119 GLY A O 1
ATOM 875 N N . ARG A 1 120 ? 11.343 -5.991 1.066 1.00 82.31 120 ARG A N 1
ATOM 876 C CA . ARG A 1 120 ? 12.759 -5.648 0.929 1.00 82.31 120 ARG A CA 1
ATOM 877 C C . ARG A 1 120 ? 13.168 -4.735 2.069 1.00 82.31 120 ARG A C 1
ATOM 879 O O . ARG A 1 120 ? 12.392 -3.894 2.503 1.00 82.31 120 ARG A O 1
ATOM 886 N N . SER A 1 121 ? 14.430 -4.817 2.480 1.00 78.50 121 SER A N 1
ATOM 887 C CA . SER A 1 121 ? 14.983 -3.881 3.466 1.00 78.50 121 SER A CA 1
ATOM 888 C C . SER A 1 121 ? 14.974 -2.429 2.967 1.00 78.50 121 SER A C 1
ATOM 890 O O . SER A 1 121 ? 15.003 -1.500 3.772 1.00 78.50 121 SER A O 1
ATOM 892 N N . ARG A 1 122 ? 14.984 -2.222 1.640 1.00 75.94 122 ARG A N 1
ATOM 893 C CA . ARG A 1 122 ? 15.065 -0.907 0.991 1.00 75.94 122 ARG A CA 1
ATOM 894 C C . ARG A 1 122 ? 14.251 -0.885 -0.298 1.00 75.94 122 ARG A C 1
ATOM 896 O O . ARG A 1 122 ? 14.393 -1.791 -1.121 1.00 75.94 122 ARG A O 1
ATOM 903 N N . ALA A 1 123 ? 13.498 0.196 -0.491 1.00 78.75 123 ALA A N 1
ATOM 904 C CA . ALA A 1 123 ? 12.774 0.428 -1.730 1.00 78.75 123 ALA A CA 1
ATOM 905 C C . ALA A 1 123 ? 13.715 0.701 -2.907 1.00 78.75 123 ALA A C 1
ATOM 907 O O . ALA A 1 123 ? 14.666 1.475 -2.807 1.00 78.75 123 ALA A O 1
ATOM 908 N N . VAL A 1 124 ? 13.400 0.085 -4.046 1.00 78.25 124 VAL A N 1
ATOM 909 C CA . VAL A 1 124 ? 14.136 0.256 -5.308 1.00 78.25 124 VAL A CA 1
ATOM 910 C C . VAL A 1 124 ? 13.859 1.625 -5.953 1.00 78.25 124 VAL A C 1
ATOM 912 O O . VAL A 1 124 ? 14.696 2.148 -6.679 1.00 78.25 124 VAL A O 1
ATOM 915 N N . GLY A 1 125 ? 12.706 2.238 -5.667 1.00 77.75 125 GLY A N 1
ATOM 916 C CA . GLY A 1 125 ? 12.359 3.576 -6.156 1.00 77.75 125 GLY A CA 1
ATOM 917 C C . GLY A 1 125 ? 11.932 3.634 -7.630 1.00 77.75 125 GLY A C 1
ATOM 918 O O . GLY A 1 125 ? 11.572 2.622 -8.242 1.00 77.75 125 GLY A O 1
ATOM 919 N N . THR A 1 126 ? 11.902 4.850 -8.178 1.00 80.12 126 THR A N 1
ATOM 920 C CA . THR A 1 126 ? 11.548 5.155 -9.578 1.00 80.12 126 THR A CA 1
ATOM 921 C C . THR A 1 126 ? 12.743 5.011 -10.514 1.00 80.12 126 THR A C 1
ATOM 923 O O . THR A 1 126 ? 13.887 5.066 -10.076 1.00 80.12 126 THR A O 1
ATOM 926 N N . GLN A 1 127 ? 12.466 4.906 -11.813 1.00 80.25 127 GLN A N 1
ATOM 927 C CA . GLN A 1 127 ? 13.418 4.774 -12.924 1.00 80.25 127 GLN A CA 1
ATOM 928 C C . GLN A 1 127 ? 14.261 3.504 -12.906 1.00 80.25 127 GLN A C 1
ATOM 930 O O . GLN A 1 127 ? 15.069 3.305 -13.802 1.00 80.25 127 GLN A O 1
ATOM 935 N N . ALA A 1 128 ? 14.071 2.635 -11.921 1.00 78.69 128 ALA A N 1
ATOM 936 C CA . ALA A 1 128 ? 14.839 1.417 -11.773 1.00 78.69 128 ALA A CA 1
ATOM 937 C C . ALA A 1 128 ? 14.807 0.545 -13.036 1.00 78.69 128 ALA A C 1
ATOM 939 O O . ALA A 1 128 ? 13.757 0.343 -13.648 1.00 78.69 128 ALA A O 1
ATOM 940 N N . TYR A 1 129 ? 15.965 -0.003 -13.390 1.00 76.06 129 TYR A N 1
ATOM 941 C CA . TYR A 1 129 ? 16.118 -0.885 -14.536 1.00 76.06 129 TYR A CA 1
ATOM 942 C C . TYR A 1 129 ? 15.966 -2.341 -14.107 1.00 76.06 129 TYR A C 1
ATOM 944 O O . TYR A 1 129 ? 16.152 -2.696 -12.942 1.00 76.06 129 TYR A O 1
ATOM 952 N N . VAL A 1 130 ? 15.611 -3.200 -15.055 1.00 78.94 130 VAL A N 1
ATOM 953 C CA . VAL A 1 130 ? 15.633 -4.646 -14.839 1.00 78.94 130 VAL A CA 1
ATOM 954 C C . VAL A 1 130 ? 16.989 -5.152 -15.304 1.00 78.94 130 VAL A C 1
ATOM 956 O O . VAL A 1 130 ? 17.342 -4.976 -16.468 1.00 78.94 130 VAL A O 1
ATOM 959 N N . ASP A 1 131 ? 17.743 -5.768 -14.400 1.00 76.31 131 ASP A N 1
ATOM 960 C CA . ASP A 1 131 ? 18.931 -6.522 -14.777 1.00 76.31 131 ASP A CA 1
ATOM 961 C C . ASP A 1 131 ? 18.518 -7.674 -15.701 1.00 76.31 131 ASP A C 1
ATOM 963 O O . ASP A 1 131 ? 17.678 -8.503 -15.340 1.00 76.31 131 ASP A O 1
ATOM 967 N N . ALA A 1 132 ? 19.090 -7.705 -16.903 1.00 73.94 132 ALA A N 1
ATOM 968 C CA . ALA A 1 132 ? 18.762 -8.688 -17.924 1.00 73.94 132 ALA A CA 1
ATOM 969 C C . ALA A 1 132 ? 19.135 -10.118 -17.500 1.00 73.94 132 ALA A C 1
ATOM 971 O O . ALA A 1 132 ? 18.445 -11.057 -17.895 1.00 73.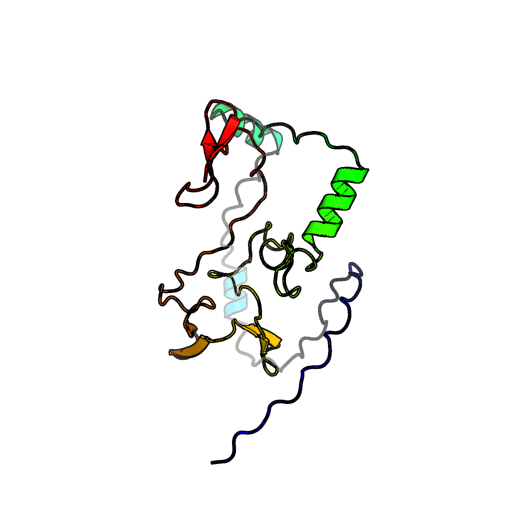94 132 ALA A O 1
ATOM 972 N N . GLU A 1 133 ? 20.177 -10.285 -16.680 1.00 78.31 133 GLU A N 1
ATOM 973 C CA . GLU A 1 133 ? 20.660 -11.602 -16.258 1.00 78.31 133 GLU A CA 1
ATOM 974 C C . GLU A 1 133 ? 19.793 -12.180 -15.136 1.00 78.31 133 GLU A C 1
ATOM 976 O O . GLU A 1 133 ? 19.280 -13.294 -15.245 1.00 78.31 133 GLU A O 1
ATOM 981 N N . ASN A 1 134 ? 19.562 -11.406 -14.071 1.00 73.69 134 ASN A N 1
ATOM 982 C CA . ASN A 1 134 ? 18.857 -11.899 -12.885 1.00 73.69 134 ASN A CA 1
ATOM 983 C C . ASN A 1 134 ? 17.366 -11.538 -12.851 1.00 73.69 134 ASN A C 1
ATOM 985 O O . ASN A 1 134 ? 16.658 -11.927 -11.918 1.00 73.69 134 ASN A O 1
ATOM 989 N N . ARG A 1 135 ? 16.870 -10.778 -13.838 1.00 76.75 135 ARG A N 1
ATOM 990 C CA . ARG A 1 135 ? 15.498 -10.233 -13.901 1.00 76.75 135 ARG A CA 1
ATOM 991 C C . ARG A 1 135 ? 15.082 -9.478 -12.632 1.00 76.75 135 ARG A C 1
ATOM 993 O O . ARG A 1 135 ? 13.902 -9.433 -12.281 1.00 76.75 135 ARG A O 1
ATOM 1000 N N . LYS A 1 136 ? 16.049 -8.887 -11.927 1.00 76.12 136 LYS A N 1
ATOM 1001 C CA . LYS A 1 136 ? 15.825 -8.096 -10.711 1.00 76.12 136 LYS A CA 1
ATOM 1002 C C . LYS A 1 136 ? 15.684 -6.621 -11.067 1.00 76.12 136 LYS A C 1
ATOM 1004 O O . LYS A 1 136 ? 16.436 -6.110 -11.888 1.00 76.12 136 LYS A O 1
ATOM 1009 N N . ARG A 1 137 ? 14.746 -5.929 -10.417 1.00 76.19 137 ARG A N 1
ATOM 1010 C CA . ARG A 1 137 ? 14.601 -4.471 -10.523 1.00 76.19 137 ARG A CA 1
ATOM 1011 C C . ARG A 1 137 ? 15.637 -3.802 -9.614 1.00 76.19 137 ARG A C 1
ATOM 1013 O O . ARG A 1 137 ? 15.619 -4.051 -8.410 1.00 76.19 137 ARG A O 1
ATOM 1020 N N . LEU A 1 138 ? 16.521 -2.989 -10.183 1.00 74.31 138 LEU A N 1
ATOM 1021 C CA . LEU A 1 138 ? 17.635 -2.324 -9.506 1.00 74.31 138 LEU A CA 1
ATOM 1022 C C . LEU A 1 138 ? 17.563 -0.802 -9.706 1.00 74.31 138 LEU A C 1
ATOM 1024 O O . LEU A 1 138 ? 17.215 -0.351 -10.798 1.00 74.31 138 LEU A O 1
ATOM 1028 N N . PRO A 1 139 ? 17.883 0.005 -8.682 1.00 71.81 139 PRO A N 1
ATOM 1029 C CA . PRO A 1 139 ? 17.810 1.459 -8.784 1.00 71.81 139 PRO A CA 1
ATOM 1030 C C . PRO A 1 139 ? 18.838 2.019 -9.783 1.00 71.81 139 PRO A C 1
ATOM 1032 O O . PRO A 1 139 ? 19.940 1.489 -9.929 1.00 71.81 139 PRO A O 1
ATOM 1035 N N . VAL A 1 140 ? 18.493 3.117 -10.461 1.00 65.19 140 VAL A N 1
ATOM 1036 C CA . VAL A 1 140 ? 19.409 3.833 -11.371 1.00 65.19 140 VAL A CA 1
ATOM 1037 C C . VAL A 1 140 ? 20.438 4.622 -10.569 1.00 65.19 140 VAL A C 1
ATOM 1039 O O . VAL A 1 140 ? 20.103 5.214 -9.549 1.00 65.19 140 VAL A O 1
ATOM 1042 N N . GLY A 1 141 ? 21.691 4.643 -11.035 1.00 57.53 141 GLY A N 1
ATOM 1043 C CA . GLY A 1 141 ? 22.773 5.388 -10.378 1.00 57.53 141 GLY A CA 1
ATOM 1044 C C . GLY A 1 141 ? 23.381 4.687 -9.160 1.00 57.53 141 GLY A C 1
ATOM 1045 O O . GLY A 1 141 ? 24.187 5.293 -8.455 1.00 57.53 141 GLY A O 1
ATOM 1046 N N . PHE A 1 142 ? 23.023 3.421 -8.925 1.00 57.09 142 PHE A N 1
ATOM 1047 C CA . PHE A 1 142 ? 23.651 2.571 -7.920 1.00 57.09 142 PHE A CA 1
ATOM 1048 C C . PHE A 1 142 ? 24.509 1.497 -8.583 1.00 57.09 142 PHE A C 1
ATOM 1050 O O . PHE A 1 142 ? 24.083 0.843 -9.538 1.00 57.09 142 PHE A O 1
ATOM 1057 N N . THR A 1 143 ? 25.701 1.287 -8.035 1.00 52.53 143 THR A N 1
ATOM 1058 C CA . THR A 1 143 ? 26.575 0.170 -8.388 1.00 52.53 143 THR A CA 1
ATOM 1059 C C . THR A 1 143 ? 26.338 -0.952 -7.386 1.00 52.53 143 THR A C 1
ATOM 1061 O O . THR A 1 143 ? 26.364 -0.720 -6.171 1.00 52.53 143 THR A O 1
ATOM 1064 N N . LEU A 1 144 ? 26.113 -2.169 -7.889 1.00 56.69 144 LEU A N 1
ATOM 1065 C CA . LEU A 1 144 ? 26.191 -3.368 -7.062 1.00 56.69 144 LEU A CA 1
ATOM 1066 C C . LEU A 1 144 ? 27.655 -3.575 -6.682 1.00 56.69 144 LEU A C 1
ATOM 1068 O O . LEU A 1 144 ? 28.489 -3.870 -7.536 1.00 56.69 144 LEU A O 1
ATOM 1072 N N . VAL A 1 145 ? 27.965 -3.407 -5.403 1.00 51.88 145 VAL A N 1
ATOM 1073 C CA . VAL A 1 145 ? 29.262 -3.779 -4.846 1.00 51.88 145 VAL A CA 1
ATOM 1074 C C . VAL A 1 145 ? 29.084 -5.133 -4.182 1.00 51.88 145 VAL A C 1
ATOM 1076 O O . VAL A 1 145 ? 28.158 -5.333 -3.396 1.00 51.88 145 VAL A O 1
ATOM 1079 N N . LYS A 1 146 ? 29.949 -6.081 -4.537 1.00 52.47 146 LYS A N 1
ATOM 1080 C CA . LYS A 1 146 ? 29.986 -7.389 -3.891 1.00 52.47 146 LYS A CA 1
ATOM 1081 C C . LYS A 1 146 ? 30.532 -7.189 -2.475 1.00 52.47 146 LYS A C 1
ATOM 1083 O O . LYS A 1 146 ? 31.655 -6.715 -2.322 1.00 52.47 146 LYS A O 1
ATOM 1088 N N . VAL A 1 147 ? 29.713 -7.478 -1.473 1.00 53.06 147 VAL A N 1
ATOM 1089 C CA . VAL A 1 147 ? 30.094 -7.498 -0.061 1.00 53.06 147 VAL A CA 1
ATOM 1090 C C . VAL A 1 147 ? 30.070 -8.967 0.331 1.00 53.06 147 VAL A C 1
ATOM 1092 O O . VAL A 1 147 ? 29.011 -9.556 0.515 1.00 53.06 147 VAL A O 1
ATOM 1095 N N . ASP A 1 148 ? 31.254 -9.571 0.326 1.00 51.78 148 ASP A N 1
ATOM 1096 C CA . ASP A 1 148 ? 31.470 -11.007 0.504 1.00 51.78 148 ASP A CA 1
ATOM 1097 C C . ASP A 1 148 ? 30.702 -11.894 -0.504 1.00 51.78 148 ASP A C 1
ATOM 1099 O O . ASP A 1 148 ? 29.977 -11.427 -1.388 1.00 51.78 148 ASP A O 1
ATOM 1103 N N . ASP A 1 149 ? 30.920 -13.210 -0.459 1.00 56.44 149 ASP A N 1
ATOM 1104 C CA . ASP A 1 149 ? 30.492 -14.127 -1.528 1.00 56.44 149 ASP A CA 1
ATOM 1105 C C . ASP A 1 149 ? 28.969 -14.243 -1.720 1.00 56.44 149 ASP A C 1
ATOM 1107 O O . ASP A 1 149 ? 28.532 -14.787 -2.735 1.00 56.44 149 ASP A O 1
ATOM 1111 N N . ASN A 1 150 ? 28.165 -13.691 -0.804 1.00 44.03 150 ASN A N 1
ATOM 1112 C CA . ASN A 1 150 ? 26.707 -13.830 -0.801 1.00 44.03 150 ASN A CA 1
ATOM 1113 C C . ASN A 1 150 ? 25.912 -12.523 -0.640 1.00 44.03 150 ASN A C 1
ATOM 1115 O O . ASN A 1 150 ? 24.681 -12.587 -0.686 1.00 44.03 150 ASN A O 1
ATOM 1119 N N . GLU A 1 151 ? 26.542 -11.351 -0.501 1.00 48.28 151 GLU A N 1
ATOM 1120 C CA . GLU A 1 151 ? 25.809 -10.091 -0.329 1.00 48.28 151 GLU A CA 1
ATOM 1121 C C . GLU A 1 151 ? 26.125 -9.083 -1.445 1.00 48.28 151 GLU A C 1
ATOM 1123 O O . GLU A 1 151 ? 27.267 -8.828 -1.821 1.00 48.28 151 GLU A O 1
ATOM 1128 N N . GLN A 1 152 ? 25.080 -8.504 -2.034 1.00 55.31 152 GLN A N 1
ATOM 1129 C CA . GLN A 1 152 ? 25.212 -7.395 -2.977 1.00 55.31 152 GLN A CA 1
ATOM 1130 C C . GLN A 1 152 ? 24.736 -6.126 -2.277 1.00 55.31 152 GLN A C 1
ATOM 1132 O O . GLN A 1 152 ? 23.542 -5.970 -2.017 1.00 55.31 152 GLN A O 1
ATOM 1137 N N . ALA A 1 153 ? 25.654 -5.206 -1.989 1.00 53.00 153 ALA A N 1
ATOM 1138 C CA . ALA A 1 153 ? 25.306 -3.895 -1.463 1.00 53.00 153 ALA A CA 1
ATOM 1139 C C . ALA A 1 153 ? 25.064 -2.907 -2.610 1.00 53.00 153 ALA A C 1
ATOM 1141 O O . ALA A 1 153 ? 25.849 -2.803 -3.552 1.00 53.00 153 ALA A O 1
ATOM 1142 N N . LEU A 1 154 ? 23.975 -2.146 -2.514 1.00 54.38 154 LEU A N 1
ATOM 1143 C CA . LEU A 1 154 ? 23.687 -1.025 -3.408 1.00 54.38 154 LEU A CA 1
ATOM 1144 C C . LEU A 1 154 ? 24.351 0.241 -2.854 1.00 54.38 154 LEU A C 1
ATOM 1146 O O . LEU A 1 154 ? 23.957 0.727 -1.791 1.00 54.38 154 LEU A O 1
ATOM 1150 N N . THR A 1 155 ? 25.323 0.794 -3.582 1.00 52.00 155 THR A N 1
ATOM 1151 C CA . THR A 1 155 ? 25.956 2.093 -3.271 1.00 52.00 155 THR A CA 1
ATOM 1152 C C . THR A 1 155 ? 25.647 3.093 -4.397 1.00 52.00 155 THR A C 1
ATOM 1154 O O . THR A 1 155 ? 25.819 2.746 -5.562 1.00 52.00 155 THR A O 1
ATOM 1157 N N . GLY A 1 156 ? 25.114 4.291 -4.101 1.00 49.66 156 GLY A N 1
ATOM 1158 C CA . GLY A 1 156 ? 24.683 5.252 -5.141 1.00 49.66 156 GLY A CA 1
ATOM 1159 C C . GLY A 1 156 ? 24.009 6.544 -4.641 1.00 49.66 156 GLY A C 1
ATOM 1160 O O . GLY A 1 156 ? 23.601 6.635 -3.481 1.00 49.66 156 GLY A O 1
ATOM 1161 N N . PHE A 1 157 ? 23.932 7.550 -5.526 1.00 41.53 157 PHE A N 1
ATOM 1162 C CA . PHE A 1 157 ? 23.495 8.939 -5.272 1.00 41.53 157 PHE A CA 1
ATOM 1163 C C . PHE A 1 157 ? 22.068 9.221 -5.794 1.00 41.53 157 PHE A C 1
ATOM 1165 O O . PHE A 1 157 ? 21.665 8.691 -6.825 1.00 41.53 157 PHE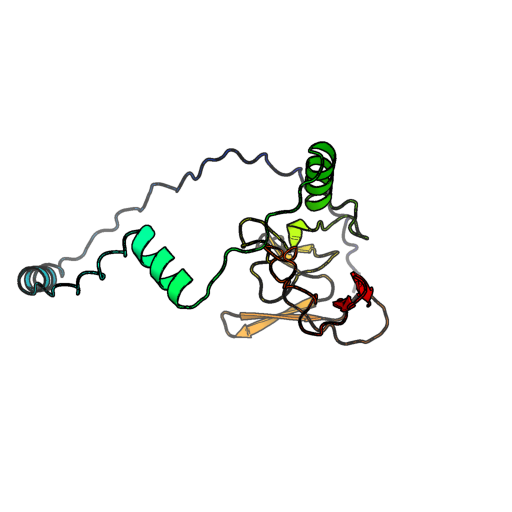 A O 1
ATOM 1172 N N . ASN A 1 158 ? 21.304 10.075 -5.094 1.00 44.72 158 ASN A N 1
ATOM 1173 C CA . ASN A 1 158 ? 19.902 10.402 -5.406 1.00 44.72 158 ASN A CA 1
ATOM 1174 C C . ASN A 1 158 ? 19.726 11.376 -6.598 1.00 44.72 158 ASN A C 1
ATOM 1176 O O . ASN A 1 158 ? 20.497 12.314 -6.793 1.00 44.72 158 ASN A O 1
ATOM 1180 N N . MET A 1 159 ? 18.618 11.176 -7.313 1.00 42.59 159 MET A N 1
ATOM 1181 C CA . MET A 1 159 ? 18.047 11.868 -8.474 1.00 42.59 159 MET A CA 1
ATOM 1182 C C . MET A 1 159 ? 17.525 13.300 -8.211 1.00 42.59 159 MET A C 1
ATOM 1184 O O . MET A 1 159 ? 16.415 13.642 -8.619 1.00 42.59 159 MET A O 1
ATOM 1188 N N . SER A 1 160 ? 18.289 14.177 -7.557 1.00 39.09 160 SER A N 1
ATOM 1189 C CA . SER A 1 160 ? 17.858 15.583 -7.396 1.00 39.09 160 SER A CA 1
ATOM 1190 C C . SER A 1 160 ? 18.950 16.645 -7.505 1.00 39.09 160 SER A C 1
ATOM 1192 O O . SER A 1 160 ? 18.668 17.816 -7.272 1.00 39.09 160 SER A O 1
ATOM 1194 N N . GLY A 1 161 ? 20.184 16.300 -7.886 1.00 37.25 161 GLY A N 1
ATOM 1195 C CA . GLY A 1 161 ? 21.245 17.291 -8.143 1.00 37.25 161 GLY A CA 1
ATOM 1196 C C . GLY A 1 161 ? 21.737 18.073 -6.912 1.00 37.25 161 GLY A C 1
ATOM 1197 O O . GLY A 1 161 ? 22.800 18.681 -6.971 1.00 37.25 161 GLY A O 1
ATOM 1198 N N . ALA A 1 162 ? 21.036 18.008 -5.779 1.00 39.34 162 ALA A N 1
ATOM 1199 C CA . ALA A 1 162 ? 21.538 18.392 -4.469 1.00 39.34 162 ALA A CA 1
ATOM 1200 C C . ALA A 1 162 ? 22.073 17.138 -3.768 1.00 39.34 162 ALA A C 1
ATOM 1202 O O . ALA A 1 162 ? 21.358 16.147 -3.611 1.00 39.34 162 ALA A O 1
ATOM 1203 N N . ALA A 1 163 ? 23.342 17.179 -3.367 1.00 39.22 163 ALA A N 1
ATOM 1204 C CA . ALA A 1 163 ? 24.079 16.086 -2.740 1.00 39.22 163 ALA A CA 1
ATOM 1205 C C . ALA A 1 163 ? 23.599 15.789 -1.304 1.00 39.22 163 ALA A C 1
ATOM 1207 O O . ALA A 1 163 ? 24.359 15.900 -0.345 1.00 39.22 163 ALA A O 1
ATOM 1208 N N . HIS A 1 164 ? 22.335 15.404 -1.135 1.00 42.97 164 HIS A N 1
ATOM 1209 C CA . HIS A 1 164 ? 21.880 14.778 0.099 1.00 42.97 164 HIS A CA 1
ATOM 1210 C C . HIS A 1 164 ? 22.083 13.263 -0.009 1.00 42.97 164 HIS A C 1
ATOM 1212 O O . HIS A 1 164 ? 21.642 12.665 -0.998 1.00 42.97 164 HIS A O 1
ATOM 1218 N N . PRO A 1 165 ? 22.733 12.622 0.982 1.00 45.78 165 PRO A N 1
ATOM 1219 C CA . PRO A 1 165 ? 22.840 11.172 1.021 1.00 45.78 165 PRO A CA 1
ATOM 1220 C C . PRO A 1 165 ? 21.436 10.572 0.940 1.00 45.78 165 PRO A C 1
ATOM 1222 O O . PRO A 1 165 ? 20.569 10.895 1.758 1.00 45.78 165 PRO A O 1
ATOM 1225 N N . PHE A 1 166 ? 21.193 9.712 -0.052 1.00 53.53 166 PHE A N 1
ATOM 1226 C CA . PHE A 1 166 ? 19.975 8.914 -0.080 1.00 53.53 166 PHE A CA 1
ATOM 1227 C C . PHE A 1 166 ? 19.952 8.101 1.211 1.00 53.53 166 PHE A C 1
ATOM 1229 O O . PHE A 1 166 ? 20.800 7.235 1.407 1.00 53.53 166 PHE A O 1
ATOM 1236 N N . THR A 1 167 ? 19.028 8.418 2.114 1.00 61.03 167 THR A N 1
ATOM 1237 C CA . THR A 1 167 ? 18.799 7.610 3.310 1.00 61.03 167 THR A CA 1
ATOM 1238 C C . THR A 1 167 ? 17.694 6.629 2.949 1.00 61.03 167 THR A C 1
ATOM 1240 O O . THR A 1 167 ? 16.519 7.007 2.991 1.00 61.03 167 THR A O 1
ATOM 1243 N N . PRO A 1 168 ? 18.034 5.409 2.498 1.00 66.75 168 PRO A N 1
ATOM 1244 C CA . PRO A 1 168 ? 17.028 4.446 2.096 1.00 66.75 168 PRO A CA 1
ATOM 1245 C C . PRO A 1 168 ? 16.146 4.110 3.291 1.00 66.75 168 PRO A C 1
ATOM 1247 O O . PRO A 1 168 ? 16.631 3.922 4.408 1.00 66.75 168 PRO A O 1
ATOM 1250 N N . ARG A 1 169 ? 14.846 4.000 3.040 1.00 76.56 169 ARG A N 1
ATOM 1251 C CA . ARG A 1 169 ? 13.876 3.544 4.032 1.00 76.56 169 ARG A CA 1
ATOM 1252 C C . ARG A 1 169 ? 13.115 2.348 3.482 1.00 76.56 169 ARG A C 1
ATOM 1254 O O . ARG A 1 169 ? 12.949 2.213 2.268 1.00 76.56 169 ARG A O 1
ATOM 1261 N N . ASN A 1 170 ? 12.688 1.481 4.390 1.00 85.25 170 ASN A N 1
ATOM 1262 C CA . ASN A 1 170 ? 11.725 0.438 4.078 1.00 85.25 170 ASN A CA 1
ATOM 1263 C C . ASN A 1 170 ? 10.357 1.085 3.794 1.00 85.25 170 ASN A C 1
ATOM 1265 O O . ASN A 1 170 ? 10.013 2.103 4.402 1.00 85.25 170 ASN A O 1
ATOM 1269 N N . SER A 1 171 ? 9.585 0.488 2.893 1.00 89.19 171 SER A N 1
ATOM 1270 C CA . SER A 1 171 ? 8.166 0.785 2.727 1.00 89.19 171 SER A CA 1
ATOM 1271 C C . SER A 1 171 ? 7.377 -0.022 3.762 1.00 89.19 171 SER A C 1
ATOM 1273 O O . SER A 1 171 ? 7.343 -1.251 3.661 1.00 89.19 171 SER A O 1
ATOM 1275 N N . PRO A 1 172 ? 6.765 0.628 4.769 1.00 89.44 172 PRO A N 1
ATOM 1276 C CA . PRO A 1 172 ? 5.967 -0.078 5.763 1.00 89.44 172 PRO A CA 1
ATOM 1277 C C . PRO A 1 172 ? 4.707 -0.675 5.128 1.00 89.44 172 PRO A C 1
ATOM 1279 O O . PRO A 1 172 ? 4.299 -0.290 4.034 1.00 89.44 172 PRO A O 1
ATOM 1282 N N . ASP A 1 173 ? 4.059 -1.588 5.834 1.00 91.56 173 ASP A N 1
ATOM 1283 C CA . ASP A 1 173 ? 2.714 -2.029 5.493 1.00 91.56 173 ASP A CA 1
ATOM 1284 C C . ASP A 1 173 ? 1.694 -0.880 5.616 1.00 91.56 173 ASP A C 1
ATOM 1286 O O . ASP A 1 173 ? 1.836 0.037 6.439 1.00 91.56 173 ASP A O 1
ATOM 1290 N N . ILE A 1 174 ? 0.649 -0.937 4.785 1.00 92.31 174 ILE A N 1
ATOM 1291 C CA . ILE A 1 174 ? -0.477 0.011 4.820 1.00 92.31 174 ILE A CA 1
ATOM 1292 C C . ILE A 1 174 ? -1.736 -0.583 5.453 1.00 92.31 174 ILE A C 1
ATOM 1294 O O . ILE A 1 174 ? -2.739 0.116 5.611 1.00 92.31 174 ILE A O 1
ATOM 1298 N N . PHE A 1 175 ? -1.712 -1.863 5.818 1.00 90.00 175 PHE A N 1
ATOM 1299 C CA . PHE A 1 175 ? -2.821 -2.478 6.529 1.00 90.00 175 PHE A CA 1
ATOM 1300 C C . PHE A 1 175 ? -3.055 -1.786 7.870 1.00 90.00 175 PHE A C 1
ATOM 1302 O O . PHE A 1 175 ? -2.132 -1.355 8.550 1.00 90.00 175 PHE A O 1
ATOM 1309 N N . ASN A 1 176 ? -4.330 -1.628 8.219 1.00 87.88 176 ASN A N 1
ATOM 1310 C CA . ASN A 1 176 ? -4.790 -1.016 9.468 1.00 87.88 176 ASN A CA 1
ATOM 1311 C C . ASN A 1 176 ? -4.360 0.446 9.703 1.00 87.88 176 ASN A C 1
ATOM 1313 O O . ASN A 1 176 ? -4.765 1.031 10.698 1.00 87.88 176 ASN A O 1
ATOM 1317 N N . ARG A 1 177 ? -3.646 1.097 8.772 1.00 86.62 177 ARG A N 1
ATOM 1318 C CA . ARG A 1 177 ? -3.245 2.516 8.884 1.00 86.62 177 ARG A CA 1
ATOM 1319 C C . ARG A 1 177 ? -4.415 3.506 8.906 1.00 86.62 177 ARG A C 1
ATOM 1321 O O . ARG A 1 177 ? -4.199 4.683 9.167 1.00 86.62 177 ARG A O 1
ATOM 1328 N N . GLY A 1 178 ? -5.625 3.048 8.587 1.00 82.25 178 GLY A N 1
ATOM 1329 C CA . GLY A 1 178 ? -6.853 3.840 8.669 1.00 82.25 178 GLY A CA 1
ATOM 1330 C C . GLY A 1 178 ? -7.549 3.802 10.033 1.00 82.25 178 GLY A C 1
ATOM 1331 O O . GLY A 1 178 ? -8.549 4.494 10.186 1.00 82.25 178 GLY A O 1
ATOM 1332 N N . ASP A 1 179 ? -7.064 3.000 10.984 1.00 87.62 179 ASP A N 1
ATOM 1333 C CA . ASP A 1 179 ? -7.605 2.936 12.346 1.00 87.62 179 ASP A CA 1
ATOM 1334 C C . ASP A 1 179 ? -7.273 4.221 13.128 1.00 87.62 179 ASP A C 1
ATOM 1336 O O . ASP A 1 179 ? -6.236 4.857 12.903 1.00 87.62 179 ASP A O 1
ATOM 1340 N N . SER A 1 180 ? -8.181 4.656 14.007 1.00 84.62 180 SER A N 1
ATOM 1341 C CA . SER A 1 180 ? -8.074 5.958 14.665 1.00 84.62 180 SER A CA 1
ATOM 1342 C C . SER A 1 180 ? -6.891 6.053 15.627 1.00 84.62 180 SER A C 1
ATOM 1344 O O . SER A 1 180 ? -6.382 7.162 15.817 1.00 84.62 180 SER A O 1
ATOM 1346 N N . ALA A 1 181 ? -6.393 4.932 16.154 1.00 86.50 181 ALA A N 1
ATOM 1347 C CA . ALA A 1 181 ? -5.218 4.909 17.018 1.00 86.50 181 ALA A CA 1
ATOM 1348 C C . ALA A 1 181 ? -3.921 5.249 16.261 1.00 86.50 181 ALA A C 1
ATOM 1350 O O . ALA A 1 181 ? -2.945 5.686 16.873 1.00 86.50 181 ALA A O 1
ATOM 1351 N N . TRP A 1 182 ? -3.898 5.111 14.930 1.00 88.56 182 TRP A N 1
ATOM 1352 C CA . TRP A 1 182 ? -2.768 5.548 14.112 1.00 88.56 182 TRP A CA 1
ATOM 1353 C C . TRP A 1 182 ? -2.884 7.037 13.787 1.00 88.56 182 TRP A C 1
ATOM 1355 O O . TRP A 1 182 ? -3.699 7.469 12.968 1.00 88.56 182 TRP A O 1
ATOM 1365 N N . THR A 1 183 ? -2.028 7.838 14.417 1.00 90.25 183 THR A N 1
ATOM 1366 C CA . THR A 1 183 ? -1.983 9.298 14.235 1.00 90.25 183 THR A CA 1
ATOM 1367 C C . THR A 1 183 ? -0.746 9.775 13.488 1.00 90.25 183 THR A C 1
ATOM 1369 O O . THR A 1 183 ? -0.694 10.933 13.097 1.00 90.25 183 THR A O 1
ATOM 1372 N N . THR A 1 184 ? 0.240 8.915 13.236 1.00 91.50 184 THR A N 1
ATOM 1373 C CA . THR A 1 184 ? 1.486 9.287 12.556 1.00 91.50 184 THR A CA 1
ATOM 1374 C C . THR A 1 184 ? 1.769 8.370 11.375 1.00 91.50 184 THR A C 1
ATOM 1376 O O . THR A 1 184 ? 1.427 7.187 11.371 1.00 91.50 184 THR A O 1
ATOM 1379 N N . MET A 1 185 ? 2.405 8.930 10.353 1.00 87.00 185 MET A N 1
ATOM 1380 C CA . MET A 1 185 ? 2.945 8.222 9.203 1.00 87.00 185 MET A CA 1
ATOM 1381 C C . MET A 1 185 ? 4.467 8.365 9.215 1.00 87.00 185 MET A C 1
ATOM 1383 O O . MET A 1 185 ? 5.006 9.431 9.519 1.00 87.00 185 MET A O 1
ATOM 1387 N N . PHE A 1 186 ? 5.149 7.292 8.808 1.00 85.25 186 PHE A N 1
ATOM 138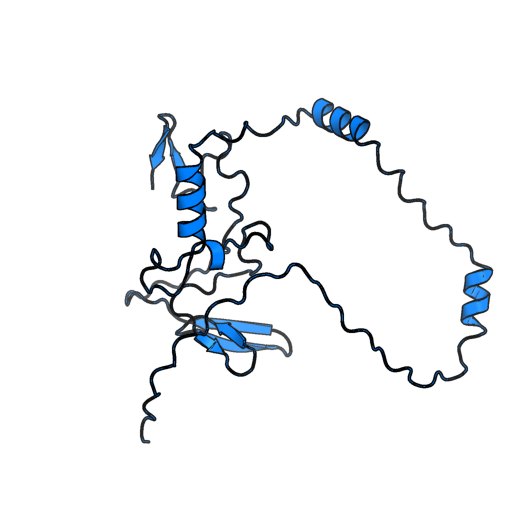8 C CA . PHE A 1 186 ? 6.606 7.140 8.876 1.00 85.25 186 PHE A CA 1
ATOM 1389 C C . PHE A 1 186 ? 7.158 7.128 10.307 1.00 85.25 186 PHE A C 1
ATOM 1391 O O . PHE A 1 186 ? 6.530 7.559 11.266 1.00 85.25 186 PHE A O 1
ATOM 1398 N N . TRP A 1 187 ? 8.377 6.615 10.451 1.00 82.31 187 TRP A N 1
ATOM 1399 C CA . TR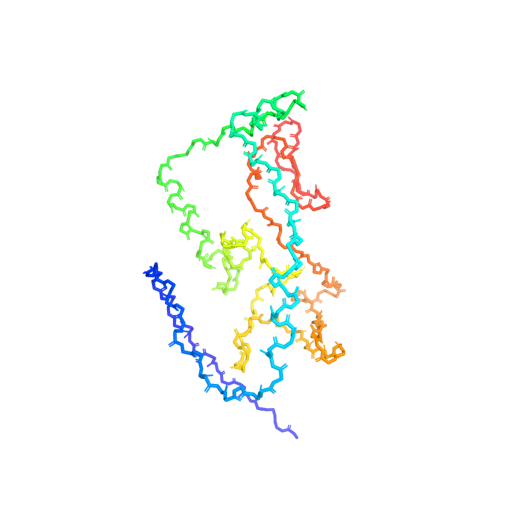P A 1 187 ? 9.016 6.477 11.761 1.00 82.31 187 TRP A CA 1
ATOM 1400 C C . TRP A 1 187 ? 9.375 7.824 12.407 1.00 82.31 187 TRP A C 1
ATOM 1402 O O . TRP A 1 187 ? 9.443 7.934 13.623 1.00 82.31 187 TRP A O 1
ATOM 1412 N N . ASP A 1 188 ? 9.570 8.861 11.592 1.00 85.38 188 ASP A N 1
ATOM 1413 C CA . ASP A 1 188 ? 9.896 10.211 12.056 1.00 85.38 188 ASP A CA 1
ATOM 1414 C C . ASP A 1 188 ? 8.665 11.103 12.271 1.00 85.38 188 ASP A C 1
ATOM 1416 O O . ASP A 1 188 ? 8.826 12.277 12.586 1.00 85.38 188 ASP A O 1
ATOM 1420 N N . SER A 1 189 ? 7.448 10.562 12.115 1.00 87.88 189 SER A N 1
ATOM 1421 C CA . SER A 1 189 ? 6.173 11.255 12.369 1.00 87.88 189 SER A CA 1
ATOM 1422 C C . SER A 1 189 ? 6.012 12.612 11.672 1.00 87.88 189 SER A C 1
ATOM 1424 O O . SER A 1 189 ? 5.173 13.416 12.076 1.00 87.88 189 SER A O 1
ATOM 1426 N N . ARG A 1 190 ? 6.791 12.879 10.611 1.00 87.62 190 ARG A N 1
ATOM 1427 C CA . ARG A 1 190 ? 6.707 14.146 9.867 1.00 87.62 190 ARG A CA 1
ATOM 1428 C C . ARG A 1 190 ? 5.293 14.387 9.369 1.00 87.62 190 ARG A C 1
ATOM 1430 O O . ARG A 1 190 ? 4.756 15.468 9.538 1.00 87.62 190 ARG A O 1
ATOM 1437 N N . VAL A 1 191 ? 4.663 13.334 8.859 1.00 90.38 191 VAL A N 1
ATOM 1438 C CA . VAL A 1 191 ? 3.247 13.367 8.515 1.00 90.38 191 VAL A CA 1
ATOM 1439 C C . VAL A 1 191 ? 2.447 12.833 9.698 1.00 90.38 191 VAL A C 1
ATOM 1441 O O . VAL A 1 191 ? 2.590 11.665 10.055 1.00 90.38 191 VAL A O 1
ATOM 1444 N N . HIS A 1 192 ? 1.602 13.661 10.303 1.00 92.81 192 HIS A N 1
ATOM 1445 C CA . HIS A 1 192 ? 0.771 13.260 11.440 1.00 92.81 192 HIS A CA 1
ATOM 1446 C C . HIS A 1 192 ? -0.593 13.950 11.435 1.00 92.81 192 HIS A C 1
ATOM 1448 O O . HIS A 1 192 ? -0.787 14.984 10.796 1.00 92.81 192 HIS A O 1
ATOM 1454 N N . ARG A 1 193 ? -1.552 13.352 12.142 1.00 91.00 193 ARG A N 1
ATOM 1455 C CA . ARG A 1 193 ? -2.884 13.899 12.373 1.00 91.00 193 ARG A CA 1
ATOM 1456 C C . ARG A 1 193 ? -2.867 14.725 13.657 1.00 91.00 193 ARG A C 1
ATOM 1458 O O . ARG A 1 193 ? -2.499 14.211 14.710 1.00 91.00 193 ARG A O 1
ATOM 1465 N N . THR A 1 194 ? -3.243 15.992 13.557 1.00 89.56 194 THR A N 1
ATOM 1466 C CA . THR A 1 194 ? -3.379 16.914 14.692 1.00 89.56 194 THR A CA 1
ATOM 1467 C C . THR A 1 194 ? -4.659 16.626 15.484 1.00 89.56 194 THR A C 1
ATOM 1469 O O . THR A 1 194 ? -5.542 15.901 15.016 1.00 89.56 194 THR A O 1
ATOM 1472 N N . GLU A 1 195 ? -4.781 17.195 16.687 1.00 88.38 195 GLU A N 1
ATOM 1473 C CA . GLU A 1 195 ? -5.953 17.005 17.563 1.00 88.38 195 GLU A CA 1
ATOM 1474 C C . GLU A 1 195 ? -7.268 17.474 16.916 1.00 88.38 195 GLU A C 1
ATOM 1476 O O . GLU A 1 195 ? -8.312 16.863 17.124 1.00 88.38 195 GLU A O 1
ATOM 1481 N N . ASP A 1 196 ? -7.215 18.503 16.065 1.00 90.38 196 ASP A N 1
ATOM 1482 C CA . ASP A 1 196 ? -8.351 19.010 15.284 1.00 90.38 196 ASP A CA 1
ATOM 1483 C C . ASP A 1 196 ? -8.628 18.198 13.998 1.00 90.38 196 ASP A C 1
ATOM 1485 O O . ASP A 1 196 ? -9.478 18.570 13.188 1.00 90.38 196 ASP A O 1
ATOM 1489 N N . GLY A 1 197 ? -7.925 17.078 13.796 1.00 84.69 197 GLY A N 1
ATOM 1490 C CA . GLY A 1 197 ? -8.160 16.128 12.706 1.00 84.69 197 GLY A CA 1
ATOM 1491 C C . GLY A 1 197 ? -7.499 16.481 11.371 1.00 84.69 197 GLY A C 1
ATOM 1492 O O . GLY A 1 197 ? -7.710 15.771 10.384 1.00 84.69 197 GLY A O 1
ATOM 1493 N N . ARG A 1 198 ? -6.691 17.545 11.305 1.00 90.00 198 ARG A N 1
ATOM 1494 C CA . ARG A 1 198 ? -5.948 17.925 10.092 1.00 90.00 198 ARG A CA 1
ATOM 1495 C C . ARG A 1 198 ? -4.694 17.067 9.920 1.00 90.00 198 ARG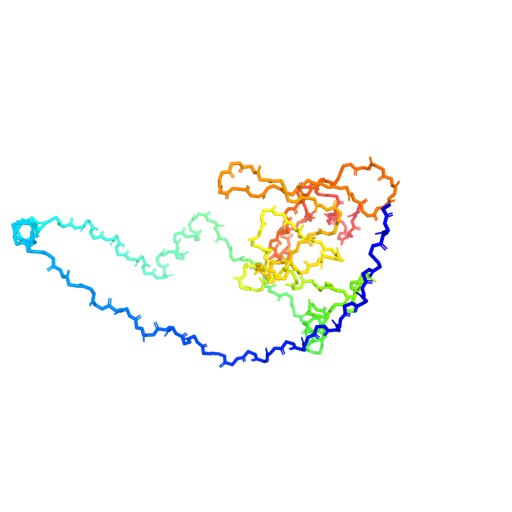 A C 1
ATOM 1497 O O . ARG A 1 198 ? -4.192 16.479 10.869 1.00 90.00 198 ARG A O 1
ATOM 1504 N N . ILE A 1 199 ? -4.169 17.008 8.694 1.00 90.00 199 ILE A N 1
ATOM 1505 C CA . ILE A 1 199 ? -2.852 16.415 8.421 1.00 90.00 199 ILE A CA 1
ATOM 1506 C C . ILE A 1 199 ? -1.805 17.532 8.422 1.00 90.00 199 ILE A C 1
ATOM 1508 O O . ILE A 1 199 ? -1.923 18.488 7.652 1.00 90.00 199 ILE A O 1
ATOM 1512 N N . ALA A 1 200 ? -0.792 17.390 9.271 1.00 89.44 200 ALA A N 1
ATOM 1513 C CA . ALA A 1 200 ? 0.424 18.196 9.290 1.00 89.44 200 ALA A CA 1
ATOM 1514 C C . ALA A 1 200 ? 1.582 17.423 8.634 1.00 89.44 200 ALA A C 1
ATOM 1516 O O . ALA A 1 200 ? 1.559 16.189 8.611 1.00 89.44 200 ALA A O 1
ATOM 1517 N N . VAL A 1 201 ? 2.550 18.150 8.065 1.00 86.44 201 VAL A N 1
ATOM 1518 C CA . VAL A 1 201 ? 3.713 17.632 7.314 1.00 86.44 201 VAL A CA 1
ATOM 1519 C C . VAL A 1 201 ? 4.979 18.362 7.742 1.00 86.44 201 VAL A C 1
ATOM 1521 O O . VAL A 1 201 ? 4.866 19.589 7.967 1.00 86.44 201 VAL A O 1
#